Protein AF-A0A358SMH1-F1 (afdb_monomer)

Foldseek 3Di:
DDDDDDDDDDDPDDDDDQADADPPADPVVSVVCSLQSQKDFLVRSVVSPDDPVNVVVCCVVQQKHDPWVRMIRNGHDDRDPSNNQSRQQPLQNPLKAFAAQRLCVVLVLDPDGDQATEMEHEQVDDHDDDPSYDYHYDVCSVVQWDPDDPPIHGQLLRRLQVQLQVDPDNQSSVQSVLSCVVVVVDHLVVNVVVLVVDPDGPCSVLSCQCSDPLNVAPNTPQLSLLVVLACPLFVHDQWDAQDWDQFPNDTDTFGTHPPLQLETEHEDAPPDDVPVCPPVVVRRVVRSVVVVHHYHYDYPCCSPVPNLVVNVVVVVSSVVRPDDRTAANDPPRPRHDD

Secondary structure (DSSP, 8-state):
-------------PPPPPP---TTS-HHHHHHHHHTTTEEEHHHHHHTT--HHHHHHHHHTTSSEEEETTEEESS-SSPPHHHHHHHHHHHH-TT-EE-HHHHHHHTTS-SSPPSSEEEEEETT------TTEEEEEETTHHHHB-SS-SS-BB-HHHHHHHHHHH-SSHHHHHHHHHHHHHTTS--HHHHHHHHHH-S--TTHHHHHHHTSGGGTT--SHHHHHIIIIIITTTT---PEEEEEEEETTEEEEEEEEEGGGTEEEEEE-S---TTTHHHHHHHHHHHHHTTT-EEEEEEHHHHHH-HHHHHHHHHHHHHTTT------SSTT-TTS--

Solvent-accessible surface area (backbone atoms only — not comparable to full-atom values): 19330 Å² total; per-residue (Å²): 143,81,83,82,83,80,85,84,79,84,89,78,86,66,86,76,75,83,74,73,64,57,85,88,47,55,66,74,52,39,56,48,17,62,76,33,46,27,30,45,38,54,67,57,43,42,74,63,71,46,50,75,64,56,58,48,52,37,37,77,70,50,48,20,39,78,76,49,91,61,26,30,32,53,36,62,78,87,76,50,72,62,23,53,52,39,43,54,40,59,62,64,31,94,73,34,22,28,21,36,61,42,24,28,38,77,67,65,67,42,91,74,70,60,92,56,43,28,35,34,31,36,58,92,58,89,71,78,92,51,90,72,46,49,80,42,77,30,90,52,39,76,80,38,40,34,92,82,48,82,75,50,20,40,29,64,51,50,22,36,50,49,43,30,59,70,33,93,44,69,43,60,18,43,46,39,53,41,48,32,40,74,69,66,70,49,46,67,68,55,40,52,53,51,54,73,71,48,94,74,60,86,58,48,68,62,49,52,60,62,64,31,88,92,38,78,58,61,75,46,43,61,54,43,42,36,44,63,54,22,34,58,50,23,45,48,79,91,55,44,47,54,33,80,40,74,48,91,90,38,87,43,69,34,52,31,28,36,68,94,50,32,36,34,38,42,73,41,80,63,76,77,55,88,74,73,51,62,72,63,44,60,65,51,51,62,44,33,57,74,72,66,34,49,74,47,76,43,37,51,63,43,46,74,76,34,20,48,59,53,36,40,56,51,43,54,59,37,38,81,50,75,49,81,70,59,38,36,70,47,92,91,29,82,44,37,81,129

Nearest PDB structures (foldseek):
  6y8q-assembly3_C  TM=6.637E-01  e=5.808E-08  Streptococcus agalactiae

Radius of gyration: 27.09 Å; Cα contacts (8 Å, |Δi|>4): 503; chains: 1; bounding box: 64×58×84 Å

Sequence (338 aa):
MHRGNGYDRAFVGGPGQPESVPQQLPAQLRELAEFQHGILTTRQARSGGMTADHLRSLVDRGSWQRMHTGVYAVFSGEPGRGAVRWAALLCAGPGAMLSHHTAAELAGLVDTPSAAIHVTVPASRRVARIPGVVLHVSVRADAARHPAAVPARTRVEETVLDLTEAAATFEAAYGWVTRAVGRRLSTQGRIRAAMGLRSRLRWRGELLEALSAGLDGVHSGLEYRYLRDVERPHALPRATRQARARVGGRRAYRDVLYAEYGVAVELDGQAAHPGDLRWNDIRRDNAAAADGIITLRYGWLDVSQQPCLVAAQLAEVLSRRGYAAARGCGPGCPLASH

pLDDT: mean 83.96, std 18.39, range [27.09, 98.62]

Structure (mmCIF, N/CA/C/O backbone):
data_AF-A0A358SMH1-F1
#
_entry.id   AF-A0A358SMH1-F1
#
loop_
_atom_site.group_PDB
_atom_site.id
_atom_site.type_symbol
_atom_site.label_atom_id
_atom_site.label_alt_id
_atom_site.label_comp_id
_atom_site.label_asym_id
_atom_site.label_entity_id
_atom_site.label_seq_id
_atom_site.pdbx_PDB_ins_code
_atom_site.Cartn_x
_atom_site.Cartn_y
_atom_site.Cartn_z
_atom_site.occupancy
_atom_site.B_iso_or_equiv
_atom_site.auth_seq_id
_atom_site.auth_comp_id
_atom_site.auth_asym_id
_atom_site.auth_atom_id
_atom_site.pdbx_PDB_model_num
ATOM 1 N N . MET A 1 1 ? -24.062 42.854 -15.965 1.00 39.53 1 MET A N 1
ATOM 2 C CA . MET A 1 1 ? -22.676 42.399 -15.714 1.00 39.53 1 MET A CA 1
ATOM 3 C C . MET A 1 1 ? -22.685 41.327 -14.629 1.00 39.53 1 MET A C 1
ATOM 5 O O . MET A 1 1 ? -22.536 41.653 -13.462 1.00 39.53 1 MET A O 1
ATOM 9 N N . HIS A 1 2 ? -22.875 40.057 -14.984 1.00 27.84 2 HIS A N 1
ATOM 10 C CA . HIS A 1 2 ? -22.649 38.945 -14.058 1.00 27.84 2 HIS A CA 1
ATOM 11 C C . HIS A 1 2 ? -22.029 37.780 -14.821 1.00 27.84 2 HIS A C 1
ATOM 13 O O . HIS A 1 2 ? -22.518 37.375 -15.872 1.00 27.84 2 HIS A O 1
ATOM 19 N N . ARG A 1 3 ? -20.870 37.357 -14.314 1.00 31.36 3 ARG A N 1
ATOM 20 C CA . ARG A 1 3 ? -19.985 36.345 -14.879 1.00 31.36 3 ARG A CA 1
ATOM 21 C C . ARG A 1 3 ? -20.591 34.965 -14.633 1.00 31.36 3 ARG A C 1
ATOM 23 O O . ARG A 1 3 ? -20.950 34.651 -13.501 1.00 31.36 3 ARG A O 1
ATOM 30 N N . GLY A 1 4 ? -20.685 34.166 -15.692 1.00 27.09 4 GLY A N 1
ATOM 31 C CA . GLY A 1 4 ? -20.986 32.742 -15.605 1.00 27.09 4 GLY A CA 1
ATOM 32 C C . GLY A 1 4 ? -19.808 31.989 -14.995 1.00 27.09 4 GLY A C 1
ATOM 33 O O . GLY A 1 4 ? -18.659 32.239 -15.359 1.00 27.09 4 GLY A O 1
ATOM 34 N N . ASN A 1 5 ? -20.099 31.086 -14.062 1.00 30.44 5 ASN A N 1
ATOM 35 C CA . ASN A 1 5 ? -19.115 30.177 -13.496 1.00 30.44 5 ASN A CA 1
ATOM 36 C C . ASN A 1 5 ? -19.241 28.839 -14.232 1.00 30.44 5 ASN A C 1
ATOM 38 O O . ASN A 1 5 ? -20.236 28.128 -14.086 1.00 30.44 5 ASN A O 1
ATOM 42 N N . GLY A 1 6 ? -18.260 28.563 -15.090 1.00 28.23 6 GLY A N 1
ATOM 43 C CA . GLY A 1 6 ? -18.139 27.315 -15.826 1.00 28.23 6 GLY A CA 1
ATOM 44 C C . GLY A 1 6 ? -17.776 26.175 -14.883 1.00 28.23 6 GLY A C 1
ATOM 45 O O . GLY A 1 6 ? -16.761 26.223 -14.193 1.00 28.23 6 GLY A O 1
ATOM 46 N N . TYR A 1 7 ? -18.613 25.144 -14.870 1.00 29.42 7 TYR A N 1
ATOM 47 C CA . TYR A 1 7 ? -18.226 23.825 -14.398 1.00 29.42 7 TYR A CA 1
ATOM 48 C C . TYR A 1 7 ? -17.309 23.206 -15.449 1.00 29.42 7 TYR A C 1
ATOM 50 O O . TYR A 1 7 ? -17.790 22.741 -16.483 1.00 29.42 7 TYR A O 1
ATOM 58 N N . ASP A 1 8 ? -16.003 23.218 -15.189 1.00 29.27 8 ASP A N 1
ATOM 59 C CA . ASP A 1 8 ? -15.051 22.488 -16.012 1.00 29.27 8 ASP A CA 1
ATOM 60 C C . ASP A 1 8 ? -15.041 21.012 -15.601 1.00 29.27 8 ASP A C 1
ATOM 62 O O . ASP A 1 8 ? -14.886 20.645 -14.431 1.00 29.27 8 ASP A O 1
ATOM 66 N N . ARG A 1 9 ? -15.309 20.165 -16.588 1.00 33.41 9 ARG A N 1
ATOM 67 C CA . ARG A 1 9 ? -15.371 18.712 -16.483 1.00 33.41 9 ARG A CA 1
ATOM 68 C C . ARG A 1 9 ? -14.020 18.144 -16.909 1.00 33.41 9 ARG A C 1
ATOM 70 O O . ARG A 1 9 ? -13.470 18.552 -17.918 1.00 33.41 9 ARG A O 1
ATOM 77 N N . ALA A 1 10 ? -13.669 17.046 -16.243 1.00 30.06 10 ALA A N 1
ATOM 78 C CA . ALA A 1 10 ? -12.851 15.935 -16.732 1.00 30.06 10 ALA A CA 1
ATOM 79 C C . ALA A 1 10 ? -11.327 16.005 -16.529 1.00 30.06 10 ALA A C 1
ATOM 81 O O . ALA A 1 10 ? -10.608 16.699 -17.226 1.00 30.06 10 ALA A O 1
ATOM 82 N N . PHE A 1 11 ? -10.840 15.082 -15.695 1.00 30.50 11 PHE A N 1
ATOM 83 C CA . PHE A 1 11 ? -9.701 14.230 -16.043 1.00 30.50 11 PHE A CA 1
ATOM 84 C C . PHE A 1 11 ? -10.033 12.796 -15.621 1.00 30.50 11 PHE A C 1
ATOM 86 O O . PHE A 1 11 ? -9.770 12.367 -14.502 1.00 30.50 11 PHE A O 1
ATOM 93 N N . VAL A 1 12 ? -10.669 12.056 -16.529 1.00 32.16 12 VAL A N 1
ATOM 94 C CA . VAL A 1 12 ? -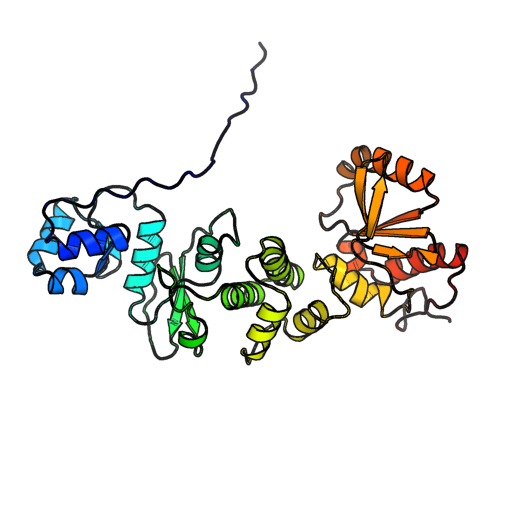10.720 10.593 -16.469 1.00 32.16 12 VAL A CA 1
ATOM 95 C C . VAL A 1 12 ? -9.591 10.120 -17.377 1.00 32.16 12 VAL A C 1
ATOM 97 O O . VAL A 1 12 ? -9.690 10.234 -18.596 1.00 32.16 12 VAL A O 1
ATOM 100 N N . GLY A 1 13 ? -8.484 9.671 -16.785 1.00 30.36 13 GLY A N 1
ATOM 101 C CA . GLY A 1 13 ? -7.366 9.088 -17.524 1.00 30.36 13 GLY A CA 1
ATOM 102 C C . GLY A 1 13 ? -7.809 7.792 -18.197 1.00 30.36 13 GLY A C 1
ATOM 103 O O . GLY A 1 13 ? -7.899 6.753 -17.547 1.00 30.36 13 GLY A O 1
ATOM 104 N N . GLY A 1 14 ? -8.126 7.867 -19.488 1.00 29.64 14 GLY A N 1
ATOM 105 C CA . GLY A 1 14 ? -8.349 6.693 -20.325 1.00 29.64 14 GLY A CA 1
ATOM 106 C C . GLY A 1 14 ? -7.052 5.897 -20.539 1.00 29.64 14 GLY A C 1
ATOM 107 O O . GLY A 1 14 ? -5.959 6.421 -20.305 1.00 29.64 14 GLY A O 1
ATOM 108 N N . PRO A 1 15 ? -7.144 4.632 -20.984 1.00 39.28 15 PRO A N 1
ATOM 109 C CA . PRO A 1 15 ? -5.970 3.849 -21.352 1.00 39.28 15 PRO A CA 1
ATOM 110 C C . PRO A 1 15 ? -5.219 4.578 -22.473 1.00 39.28 15 PRO A C 1
ATOM 112 O O . PRO A 1 15 ? -5.778 4.825 -23.541 1.00 39.28 15 PRO A O 1
ATOM 115 N N . GLY A 1 16 ? -3.968 4.964 -22.205 1.00 40.59 16 GLY A N 1
ATOM 116 C CA . GLY A 1 16 ? -3.101 5.584 -23.205 1.00 40.59 16 GLY A CA 1
ATOM 117 C C . GLY A 1 16 ? -3.006 4.690 -24.438 1.00 40.59 16 GLY A C 1
ATOM 118 O O . GLY A 1 16 ? -2.841 3.475 -24.306 1.00 40.59 16 GLY A O 1
ATOM 119 N N . GLN A 1 17 ? -3.161 5.283 -25.623 1.00 42.31 17 GLN A N 1
ATOM 120 C CA . GLN A 1 17 ? -3.011 4.557 -26.881 1.00 42.31 17 GLN A CA 1
ATOM 121 C C . GLN A 1 17 ? -1.622 3.901 -26.951 1.00 42.31 17 GLN A C 1
ATOM 123 O O . GLN A 1 17 ? -0.658 4.480 -26.442 1.00 42.31 17 GLN A O 1
ATOM 128 N N . PRO A 1 18 ? -1.504 2.697 -27.540 1.00 50.50 18 PRO A N 1
ATOM 129 C CA . PRO A 1 18 ? -0.214 2.041 -27.701 1.00 50.50 18 PRO A CA 1
ATOM 130 C C . PRO A 1 18 ? 0.728 2.936 -28.514 1.00 50.50 18 PRO A C 1
ATOM 132 O O . PRO A 1 18 ? 0.372 3.415 -29.591 1.00 50.50 18 PRO A O 1
ATOM 135 N N . GLU A 1 19 ? 1.922 3.178 -27.977 1.00 64.31 19 GLU A N 1
ATOM 136 C CA . GLU A 1 19 ? 2.967 3.958 -28.639 1.00 64.31 19 GLU A CA 1
ATOM 137 C C . GLU A 1 19 ? 3.355 3.259 -29.950 1.00 64.31 19 GLU A C 1
ATOM 139 O O . GLU A 1 19 ? 3.646 2.060 -29.966 1.00 64.31 19 GLU A O 1
ATOM 144 N N . SER A 1 20 ? 3.328 3.986 -31.070 1.00 68.19 20 SER 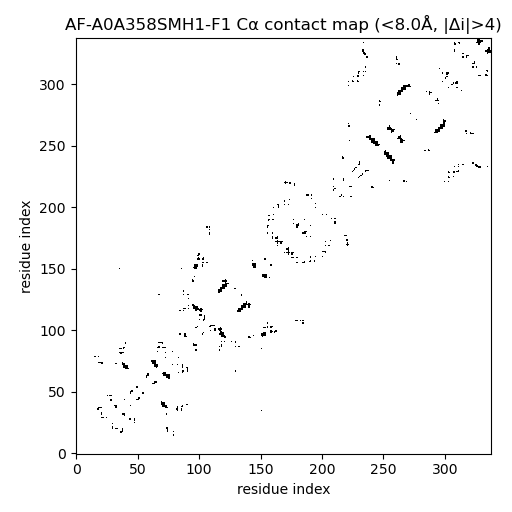A N 1
ATOM 145 C CA . SER A 1 20 ? 3.563 3.396 -32.389 1.00 68.19 20 SER A CA 1
ATOM 146 C C . SER A 1 20 ? 5.033 3.000 -32.555 1.00 68.19 20 SER A C 1
ATOM 148 O O . SER A 1 20 ? 5.902 3.858 -32.735 1.00 68.19 20 SER A O 1
ATOM 150 N N . VAL A 1 21 ? 5.314 1.698 -32.518 1.00 69.00 21 VAL A N 1
ATOM 151 C CA . VAL A 1 21 ? 6.658 1.145 -32.729 1.00 69.00 21 VAL A CA 1
ATOM 152 C C . VAL A 1 21 ? 7.040 1.232 -34.220 1.00 69.00 21 VAL A C 1
ATOM 154 O O . VAL A 1 21 ? 6.231 0.876 -35.080 1.00 69.00 21 VAL A O 1
ATOM 157 N N . PRO A 1 22 ? 8.266 1.668 -34.580 1.00 69.31 22 PRO A N 1
ATOM 158 C CA . PRO A 1 22 ? 8.681 1.788 -35.974 1.00 69.31 22 PRO A CA 1
ATOM 159 C C . PRO A 1 22 ? 8.660 0.453 -36.729 1.00 69.31 22 PRO A C 1
ATOM 161 O O . PRO A 1 22 ? 9.263 -0.537 -36.305 1.00 69.31 22 PRO A O 1
ATOM 164 N N . GLN A 1 23 ? 8.066 0.454 -37.926 1.00 63.56 23 GLN A N 1
ATOM 165 C CA . GLN A 1 23 ? 7.982 -0.728 -38.799 1.00 63.56 23 GLN A CA 1
ATOM 166 C C . GLN A 1 23 ? 9.346 -1.215 -39.321 1.00 63.56 23 GLN A C 1
ATOM 168 O O . GLN A 1 23 ? 9.460 -2.342 -39.787 1.00 63.56 23 GLN A O 1
ATOM 173 N N . GLN A 1 24 ? 10.395 -0.396 -39.233 1.00 73.44 24 GLN A N 1
ATOM 174 C CA . GLN A 1 24 ? 11.738 -0.728 -39.725 1.00 73.44 24 GLN A CA 1
ATOM 175 C C . GLN A 1 24 ? 12.571 -1.565 -38.737 1.00 73.44 24 GLN A C 1
ATOM 177 O O . GLN A 1 24 ? 13.708 -1.919 -39.044 1.00 73.44 24 GLN A O 1
ATOM 182 N N . LEU A 1 25 ? 12.039 -1.889 -37.551 1.00 80.88 25 LEU A N 1
ATOM 183 C CA . LEU A 1 25 ? 12.720 -2.787 -36.617 1.00 80.88 25 LEU A CA 1
ATOM 184 C C . LEU A 1 25 ? 12.641 -4.249 -37.083 1.00 80.88 25 LEU A C 1
ATOM 186 O O . LEU A 1 25 ? 11.585 -4.652 -37.588 1.00 80.88 25 LEU A O 1
ATOM 190 N N . PRO A 1 26 ? 13.698 -5.059 -36.851 1.00 86.56 26 PRO A N 1
ATOM 191 C CA . PRO A 1 26 ? 13.609 -6.515 -36.935 1.00 86.56 26 PRO A CA 1
ATOM 192 C C . PRO A 1 26 ? 12.379 -7.022 -36.177 1.00 86.56 26 PRO A C 1
ATOM 194 O O . PRO A 1 26 ? 12.089 -6.521 -35.087 1.00 86.56 26 PRO A O 1
ATOM 197 N N . ALA A 1 27 ? 11.661 -7.999 -36.737 1.00 87.06 27 ALA A N 1
ATOM 198 C CA . ALA A 1 27 ? 10.367 -8.450 -36.213 1.00 87.06 27 ALA A CA 1
ATOM 199 C C . ALA A 1 27 ? 10.429 -8.801 -34.716 1.00 87.06 27 ALA A C 1
ATOM 201 O O . ALA A 1 27 ? 9.619 -8.314 -33.933 1.00 87.06 27 ALA A O 1
ATOM 202 N N . GLN A 1 28 ? 11.478 -9.513 -34.296 1.00 89.06 28 GLN A N 1
ATOM 203 C CA . GLN A 1 28 ? 11.685 -9.903 -32.900 1.00 89.06 28 GLN A CA 1
ATOM 204 C C . GLN A 1 28 ? 11.869 -8.696 -31.963 1.00 89.06 28 GLN A C 1
ATOM 206 O O . GLN A 1 28 ? 11.429 -8.723 -30.816 1.00 89.06 28 GLN A O 1
ATOM 211 N N . LEU A 1 29 ? 12.519 -7.621 -32.427 1.00 92.88 29 LEU A N 1
ATOM 212 C CA . LEU A 1 29 ? 12.673 -6.393 -31.640 1.00 92.88 29 LEU A CA 1
ATOM 213 C C . LEU A 1 29 ? 11.384 -5.582 -31.589 1.00 92.88 29 LEU A C 1
ATOM 215 O O . LEU A 1 29 ? 11.140 -4.914 -30.588 1.00 92.88 29 LEU A O 1
ATOM 219 N N . ARG A 1 30 ? 10.574 -5.640 -32.647 1.00 92.94 30 ARG A N 1
ATOM 220 C CA . ARG A 1 30 ? 9.270 -4.981 -32.696 1.00 92.94 30 ARG A CA 1
ATOM 221 C C . ARG A 1 30 ? 8.301 -5.618 -31.708 1.00 92.94 30 ARG A C 1
ATOM 223 O O . ARG A 1 30 ? 7.783 -4.908 -30.858 1.00 92.94 30 ARG A O 1
ATOM 230 N N . GLU A 1 31 ? 8.159 -6.941 -31.747 1.00 93.25 31 GLU A N 1
ATOM 231 C CA . GLU A 1 31 ? 7.327 -7.702 -30.803 1.00 93.25 31 GLU A CA 1
ATOM 232 C C . GLU A 1 31 ? 7.762 -7.461 -29.351 1.00 93.25 31 GLU A C 1
ATOM 234 O O . GLU A 1 31 ? 6.941 -7.210 -28.468 1.00 93.25 31 GLU A O 1
ATOM 239 N N . LEU A 1 32 ? 9.077 -7.467 -29.101 1.00 95.12 32 LEU A N 1
ATOM 240 C CA . LEU A 1 32 ? 9.618 -7.178 -27.777 1.00 95.12 32 LEU A CA 1
ATOM 241 C C . LEU A 1 32 ? 9.336 -5.737 -27.338 1.00 95.12 32 LEU A C 1
ATOM 243 O O . LEU A 1 32 ? 9.001 -5.510 -26.178 1.00 95.12 32 LEU A O 1
ATOM 247 N N . ALA A 1 33 ? 9.482 -4.764 -28.238 1.00 95.12 33 ALA A N 1
ATOM 248 C CA . ALA A 1 33 ? 9.178 -3.372 -27.942 1.00 95.12 33 ALA A CA 1
ATOM 249 C C . ALA A 1 33 ? 7.683 -3.190 -27.656 1.00 95.12 33 ALA A C 1
ATOM 251 O O . ALA A 1 33 ? 7.349 -2.579 -26.650 1.00 95.12 33 ALA A O 1
ATOM 252 N N . GLU A 1 34 ? 6.786 -3.765 -28.457 1.00 94.38 34 GLU A N 1
ATOM 253 C CA . GLU A 1 34 ? 5.334 -3.725 -28.224 1.00 94.38 34 GLU A CA 1
ATOM 254 C C . GLU A 1 34 ? 4.974 -4.296 -26.846 1.00 94.38 34 GLU A C 1
ATOM 256 O O . GLU A 1 34 ? 4.274 -3.652 -26.062 1.00 94.38 34 GLU A O 1
ATOM 261 N N . PHE A 1 35 ? 5.546 -5.447 -26.486 1.00 95.38 35 PHE A N 1
ATOM 262 C CA . PHE A 1 35 ? 5.377 -6.049 -25.163 1.00 95.38 35 PHE A CA 1
ATOM 263 C C . PHE A 1 35 ? 5.911 -5.164 -24.020 1.00 95.38 35 PHE A C 1
ATOM 265 O O . PHE A 1 35 ? 5.336 -5.114 -22.929 1.00 95.38 35 PHE A O 1
ATOM 272 N N . GLN A 1 36 ? 7.012 -4.449 -24.263 1.00 97.12 36 GLN A N 1
ATOM 273 C CA . GLN A 1 36 ? 7.680 -3.575 -23.296 1.00 97.12 36 GLN A CA 1
ATOM 274 C C . GLN A 1 36 ? 7.269 -2.099 -23.414 1.00 97.12 36 GLN A C 1
ATOM 276 O O . GLN A 1 36 ? 8.014 -1.236 -22.949 1.00 97.12 36 GLN A O 1
ATOM 281 N N . HIS A 1 37 ? 6.113 -1.792 -24.015 1.00 96.38 37 HIS A N 1
ATOM 282 C CA . HIS A 1 37 ? 5.639 -0.415 -24.232 1.00 96.38 37 HIS A CA 1
ATOM 283 C C . HIS A 1 37 ? 6.706 0.476 -24.888 1.00 96.38 37 HIS A C 1
ATOM 285 O O . HIS A 1 37 ? 7.190 1.445 -24.313 1.00 96.38 37 HIS A O 1
ATOM 291 N N . GLY A 1 38 ? 7.187 0.048 -26.049 1.00 96.38 38 GLY A N 1
ATOM 292 C CA . GLY A 1 38 ? 8.184 0.759 -26.834 1.00 96.38 38 GLY A CA 1
ATOM 293 C C . GLY A 1 38 ? 9.565 0.881 -26.182 1.00 96.38 38 GLY A C 1
ATOM 294 O O . GLY A 1 38 ? 10.400 1.614 -26.704 1.00 96.38 38 GLY A O 1
ATOM 295 N N . ILE A 1 39 ? 9.854 0.195 -25.073 1.00 97.94 39 ILE A N 1
ATOM 296 C CA . ILE A 1 39 ? 11.162 0.289 -24.414 1.00 97.94 39 ILE A CA 1
ATOM 297 C C . ILE A 1 39 ? 12.074 -0.864 -24.817 1.00 97.94 39 ILE A C 1
ATOM 299 O O . ILE A 1 39 ? 11.692 -2.025 -24.709 1.00 97.94 39 ILE A O 1
ATOM 303 N N . LEU A 1 40 ? 13.325 -0.558 -25.169 1.00 97.44 40 LEU A N 1
ATOM 304 C CA . LEU A 1 40 ? 14.393 -1.539 -25.372 1.00 97.44 40 LEU A CA 1
ATOM 305 C C . LEU A 1 40 ? 15.672 -1.150 -24.623 1.00 97.44 40 LEU A C 1
ATOM 307 O O . LEU A 1 40 ? 16.043 0.018 -24.509 1.00 97.44 40 LEU A O 1
ATOM 311 N N . THR A 1 41 ? 16.405 -2.154 -24.147 1.00 97.06 41 THR A N 1
ATOM 312 C CA . THR A 1 41 ? 17.772 -1.967 -23.633 1.00 97.06 41 THR A CA 1
ATOM 313 C C . THR A 1 41 ? 18.809 -2.055 -24.752 1.00 97.06 41 THR A C 1
ATOM 315 O O . THR A 1 41 ? 18.595 -2.749 -25.747 1.00 97.06 41 THR A O 1
ATOM 318 N N . THR A 1 42 ? 19.997 -1.468 -24.553 1.00 95.88 42 THR A N 1
ATOM 319 C CA . THR A 1 42 ? 21.151 -1.666 -25.455 1.00 95.88 42 THR A CA 1
ATOM 320 C C . THR A 1 42 ? 21.416 -3.151 -25.701 1.00 95.88 42 THR A C 1
ATOM 322 O O . THR A 1 42 ? 21.691 -3.558 -26.824 1.00 95.88 42 THR A O 1
ATOM 325 N N . ARG A 1 43 ? 21.330 -3.979 -24.651 1.00 95.25 43 ARG A N 1
ATOM 326 C CA . ARG A 1 43 ? 21.574 -5.423 -24.750 1.00 95.25 43 ARG A CA 1
ATOM 327 C C . ARG A 1 43 ? 20.542 -6.110 -25.645 1.00 95.25 43 ARG A C 1
ATOM 329 O O . ARG A 1 43 ? 20.940 -6.904 -26.486 1.00 95.25 43 ARG A O 1
ATOM 336 N N . GLN A 1 44 ? 19.259 -5.780 -25.485 1.00 95.94 44 GLN A N 1
ATOM 337 C CA . GLN A 1 44 ? 18.176 -6.325 -26.313 1.00 95.94 44 GLN A CA 1
ATOM 338 C C . GLN A 1 44 ? 18.326 -5.904 -27.777 1.00 95.94 44 GLN A C 1
ATOM 340 O O . GLN A 1 44 ? 18.298 -6.752 -28.664 1.00 95.94 44 GLN A O 1
ATOM 345 N N . ALA A 1 45 ? 18.575 -4.618 -28.033 1.00 94.94 45 ALA A N 1
ATOM 346 C CA . ALA A 1 45 ? 18.792 -4.121 -29.388 1.00 94.94 45 ALA A CA 1
ATOM 347 C C . ALA A 1 45 ? 19.997 -4.803 -30.064 1.00 94.94 45 ALA A C 1
ATOM 349 O O . ALA A 1 45 ? 19.903 -5.240 -31.209 1.00 94.94 45 ALA A O 1
ATOM 350 N N . ARG A 1 46 ? 21.109 -4.980 -29.333 1.00 94.31 46 ARG A N 1
ATOM 351 C CA . ARG A 1 46 ? 22.297 -5.688 -29.837 1.00 94.31 46 ARG A CA 1
ATOM 352 C C . ARG A 1 46 ? 22.040 -7.167 -30.106 1.00 94.31 46 ARG A C 1
ATOM 354 O O . ARG A 1 46 ? 22.519 -7.669 -31.116 1.00 94.31 46 ARG A O 1
ATOM 361 N N . SER A 1 47 ? 21.275 -7.860 -29.257 1.00 92.94 47 SER A N 1
ATOM 362 C CA . SER A 1 47 ? 20.888 -9.252 -29.533 1.00 92.94 47 SER A CA 1
ATOM 363 C C . SER A 1 47 ? 19.988 -9.385 -30.762 1.00 92.94 47 SER A C 1
ATOM 365 O O . SER A 1 47 ? 19.995 -10.429 -31.398 1.00 92.94 47 SER A O 1
ATOM 367 N N . GLY A 1 48 ? 19.258 -8.326 -31.126 1.00 91.25 48 GLY A N 1
ATOM 368 C CA . GLY A 1 48 ? 18.501 -8.241 -32.377 1.00 91.25 48 GLY A CA 1
ATOM 369 C C . GLY A 1 48 ? 19.295 -7.682 -33.565 1.00 91.25 48 GLY A C 1
ATOM 370 O O . GLY A 1 48 ? 18.687 -7.259 -34.542 1.00 91.25 48 GLY A O 1
ATOM 371 N N . GLY A 1 49 ? 20.630 -7.629 -33.483 1.00 91.69 49 GLY A N 1
ATOM 372 C CA . GLY A 1 49 ? 21.506 -7.240 -34.595 1.00 91.69 49 GLY A CA 1
ATOM 373 C C . GLY A 1 49 ? 21.759 -5.736 -34.755 1.00 91.69 49 GLY A C 1
ATOM 374 O O . GLY A 1 49 ? 22.415 -5.327 -35.711 1.00 91.69 49 GLY A O 1
ATOM 375 N N . MET A 1 50 ? 21.284 -4.885 -33.840 1.00 92.25 50 MET A N 1
ATOM 376 C CA . MET A 1 50 ? 21.542 -3.443 -33.923 1.00 92.25 50 MET A CA 1
ATOM 377 C C . MET A 1 50 ? 22.939 -3.088 -33.402 1.00 92.25 50 MET A C 1
ATOM 379 O O . MET A 1 50 ? 23.340 -3.496 -32.309 1.00 92.25 50 MET A O 1
ATOM 383 N N . THR A 1 51 ? 23.676 -2.277 -34.161 1.00 92.31 51 THR A N 1
ATOM 384 C CA . THR A 1 51 ? 24.989 -1.764 -33.755 1.00 92.31 51 THR A CA 1
ATOM 385 C C . THR A 1 51 ? 24.845 -0.552 -32.834 1.00 92.31 51 THR A C 1
ATOM 387 O O . THR A 1 51 ? 23.798 0.097 -32.772 1.00 92.31 51 THR A O 1
ATOM 390 N N . ALA A 1 52 ? 25.918 -0.207 -32.116 1.00 90.94 52 ALA A N 1
ATOM 391 C CA . ALA A 1 52 ? 25.947 1.019 -31.321 1.00 90.94 52 ALA A CA 1
ATOM 392 C C . ALA A 1 52 ? 25.759 2.274 -32.193 1.00 90.94 52 ALA A C 1
ATOM 394 O O . ALA A 1 52 ? 25.215 3.267 -31.718 1.00 90.94 52 ALA A O 1
ATOM 395 N N . ASP A 1 53 ? 26.194 2.227 -33.451 1.00 92.31 53 ASP A N 1
ATOM 396 C CA . ASP A 1 53 ? 26.119 3.342 -34.396 1.00 92.31 53 ASP A CA 1
ATOM 397 C C . ASP A 1 53 ? 24.685 3.544 -34.887 1.00 92.31 53 ASP A C 1
ATOM 399 O O . ASP A 1 53 ? 24.208 4.677 -34.921 1.00 92.31 53 ASP A O 1
ATOM 403 N N . HIS A 1 54 ? 23.953 2.449 -35.140 1.00 91.06 54 HIS A N 1
ATOM 404 C CA . HIS A 1 54 ? 22.516 2.510 -35.417 1.00 91.06 54 HIS A CA 1
ATOM 405 C C . HIS A 1 54 ? 21.759 3.161 -34.258 1.00 91.06 54 HIS A C 1
ATOM 407 O O . HIS A 1 54 ? 20.957 4.063 -34.483 1.00 91.06 54 HIS A O 1
ATOM 413 N N . LEU A 1 55 ? 22.037 2.742 -33.016 1.00 92.06 55 LEU A N 1
ATOM 414 C CA . LEU A 1 55 ? 21.389 3.306 -31.829 1.00 92.06 55 LEU A CA 1
ATOM 415 C C . LEU A 1 55 ? 21.673 4.803 -31.664 1.00 92.06 55 LEU A C 1
ATOM 417 O O . LEU A 1 55 ? 20.748 5.553 -31.368 1.00 92.06 55 LEU A O 1
ATOM 421 N N . ARG A 1 56 ? 22.925 5.243 -31.868 1.00 92.62 56 ARG A N 1
ATOM 422 C CA . ARG A 1 56 ? 23.277 6.673 -31.817 1.00 92.62 56 ARG A CA 1
ATOM 423 C C . ARG A 1 56 ? 22.542 7.453 -32.900 1.00 92.62 56 ARG A C 1
ATOM 425 O O . ARG A 1 56 ? 21.801 8.362 -32.564 1.00 92.62 56 ARG A O 1
ATOM 432 N N . SER A 1 57 ? 22.614 7.006 -34.155 1.00 93.62 57 SER A N 1
ATOM 433 C CA . SER A 1 57 ? 21.913 7.649 -35.274 1.00 93.62 57 SER A CA 1
ATOM 434 C C . SER A 1 57 ? 20.400 7.779 -35.041 1.00 93.62 57 SER A C 1
ATOM 436 O O . SER A 1 57 ? 19.820 8.821 -35.338 1.00 93.62 57 SER A O 1
ATOM 438 N N . LEU A 1 58 ? 19.754 6.744 -34.486 1.00 93.25 58 LEU A N 1
ATOM 439 C CA . LEU A 1 58 ? 18.321 6.741 -34.162 1.00 93.25 58 LEU A CA 1
ATOM 440 C C . LEU A 1 58 ? 17.940 7.778 -33.101 1.00 93.25 58 LEU A C 1
ATOM 442 O O . LEU A 1 58 ? 16.857 8.363 -33.186 1.00 93.25 58 LEU A O 1
ATOM 446 N N . VAL A 1 59 ? 18.816 7.988 -32.119 1.00 94.44 59 VAL A N 1
ATOM 447 C CA . VAL A 1 59 ? 18.639 8.991 -31.065 1.00 94.44 59 VAL A CA 1
ATOM 448 C C . VAL A 1 59 ? 18.953 10.391 -31.588 1.00 94.44 59 VAL A C 1
ATOM 450 O O . VAL A 1 59 ? 18.156 11.299 -31.382 1.00 94.44 59 VAL A O 1
ATOM 453 N N . ASP A 1 60 ? 20.052 10.558 -32.325 1.00 94.00 60 ASP A N 1
ATOM 454 C CA . ASP A 1 60 ? 20.498 11.852 -32.857 1.00 94.00 60 ASP A CA 1
ATOM 455 C C . ASP A 1 60 ? 19.466 12.458 -33.821 1.00 94.00 60 ASP A C 1
ATOM 457 O O . ASP A 1 60 ? 19.246 13.666 -33.830 1.00 94.00 60 ASP A O 1
ATOM 461 N N . ARG A 1 61 ? 18.770 11.615 -34.596 1.00 92.88 61 ARG A N 1
ATOM 462 C CA . ARG A 1 61 ? 17.677 12.040 -35.490 1.00 92.88 61 ARG A CA 1
ATOM 463 C C . ARG A 1 61 ? 16.315 12.194 -34.799 1.00 92.88 61 ARG A C 1
ATOM 465 O O . ARG A 1 61 ? 15.316 12.405 -35.480 1.00 92.88 61 ARG A O 1
ATOM 472 N N . GLY A 1 62 ? 16.242 12.000 -33.481 1.00 90.75 62 GLY A N 1
ATO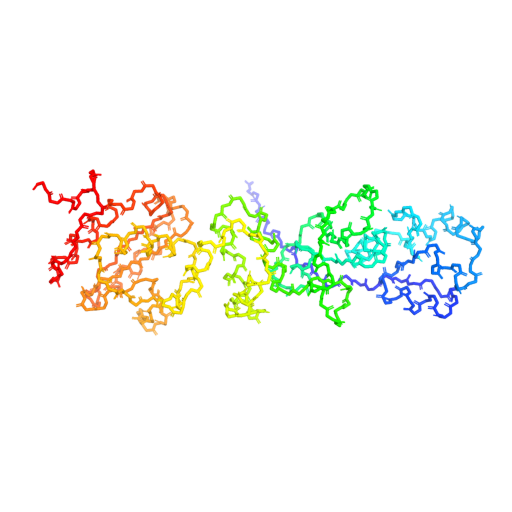M 473 C CA . GLY A 1 62 ? 15.023 12.162 -32.677 1.00 90.75 62 GLY A CA 1
ATOM 474 C C . GLY A 1 62 ? 13.957 11.075 -32.852 1.00 90.75 62 GLY A C 1
ATOM 475 O O . GLY A 1 62 ? 12.882 11.177 -32.268 1.00 90.75 62 GLY A O 1
ATOM 476 N N . SER A 1 63 ? 14.228 10.024 -33.633 1.00 91.44 63 SER A N 1
ATOM 477 C CA . SER A 1 63 ? 13.279 8.912 -33.809 1.00 91.44 63 SER A CA 1
ATOM 478 C C . SER A 1 63 ? 13.192 8.004 -32.581 1.00 91.44 63 SER A C 1
ATOM 480 O O . SER A 1 63 ? 12.165 7.371 -32.355 1.00 91.44 63 SER A O 1
ATOM 482 N N . TRP A 1 64 ? 14.281 7.921 -31.814 1.00 95.31 64 TRP A N 1
ATOM 483 C CA . TRP A 1 64 ? 14.374 7.238 -30.527 1.00 95.31 64 TRP A CA 1
ATOM 484 C C . TRP A 1 64 ? 14.782 8.252 -29.465 1.00 95.31 64 TRP A C 1
ATOM 486 O O . TRP A 1 64 ? 15.446 9.243 -29.756 1.00 95.31 64 TRP A O 1
ATOM 496 N N . GLN A 1 65 ? 14.463 7.958 -28.213 1.00 95.62 65 GLN A N 1
ATOM 497 C CA . GLN A 1 65 ? 14.837 8.791 -27.073 1.00 95.62 65 GLN A CA 1
ATOM 498 C C . GLN A 1 65 ? 15.536 7.960 -26.002 1.00 95.62 65 GLN A C 1
ATOM 500 O O . GLN A 1 65 ? 15.200 6.798 -25.760 1.00 95.62 65 GLN A O 1
ATOM 505 N N . ARG A 1 66 ? 16.541 8.546 -25.346 1.00 96.00 66 ARG A N 1
ATOM 506 C CA . ARG A 1 66 ? 17.222 7.912 -24.214 1.00 96.00 66 ARG A CA 1
ATOM 507 C C . ARG A 1 66 ? 16.437 8.191 -22.932 1.00 96.00 66 ARG A C 1
ATOM 509 O O . ARG A 1 66 ? 16.418 9.321 -22.465 1.00 96.00 66 ARG A O 1
ATOM 516 N N . MET A 1 67 ? 15.874 7.141 -22.338 1.00 95.50 67 MET A N 1
ATOM 517 C CA . MET A 1 67 ? 15.125 7.219 -21.075 1.00 95.50 67 MET A CA 1
ATOM 518 C C . MET A 1 67 ? 16.063 7.164 -19.865 1.00 95.50 67 MET A C 1
ATOM 520 O O . MET A 1 67 ? 15.982 7.970 -18.943 1.00 95.50 67 MET A O 1
ATOM 524 N N . HIS A 1 68 ? 16.997 6.211 -19.890 1.00 94.75 68 HIS A N 1
ATOM 525 C CA . HIS A 1 68 ? 18.051 6.042 -18.892 1.00 94.75 68 HIS A CA 1
ATOM 526 C C . HIS A 1 68 ? 19.329 5.536 -19.571 1.00 94.75 68 HIS A C 1
ATOM 528 O O . HIS A 1 68 ? 19.341 5.208 -20.761 1.00 94.75 68 HIS A O 1
ATOM 534 N N . THR A 1 69 ? 20.429 5.435 -18.825 1.00 91.25 69 THR A N 1
ATOM 535 C CA . THR A 1 69 ? 21.676 4.864 -19.347 1.00 91.25 69 THR A CA 1
ATOM 536 C C . THR A 1 69 ? 21.444 3.446 -19.872 1.00 91.25 69 THR A C 1
ATOM 538 O O . THR A 1 69 ? 21.163 2.523 -19.113 1.00 91.25 69 THR A O 1
ATOM 541 N N . GLY A 1 70 ? 21.572 3.275 -21.191 1.00 93.69 70 GLY A N 1
ATOM 542 C CA . GLY A 1 70 ? 21.396 1.989 -21.866 1.00 93.69 70 GLY A CA 1
ATOM 543 C C . GLY A 1 70 ? 19.944 1.525 -22.036 1.00 93.69 70 GLY A C 1
ATOM 544 O O . GLY A 1 70 ? 19.733 0.351 -22.347 1.00 93.69 70 GLY A O 1
ATOM 545 N N . VAL A 1 71 ? 18.967 2.418 -21.849 1.00 97.06 71 VAL A N 1
ATOM 546 C CA . VAL A 1 71 ? 17.531 2.152 -22.018 1.00 97.06 71 VAL A CA 1
ATOM 547 C C . VAL A 1 71 ? 16.913 3.233 -22.901 1.00 97.06 71 VAL A C 1
ATOM 549 O O . VAL A 1 71 ? 17.052 4.426 -22.621 1.00 97.06 71 VAL A O 1
ATOM 552 N N . TYR A 1 72 ? 16.228 2.811 -23.958 1.00 97.50 72 TYR A N 1
ATOM 553 C CA . TYR A 1 72 ? 15.703 3.681 -25.004 1.00 97.50 72 TYR A CA 1
ATOM 554 C C . TYR A 1 72 ? 14.211 3.447 -25.197 1.00 97.50 72 TYR A C 1
ATOM 556 O O . TYR A 1 72 ? 13.766 2.300 -25.145 1.00 97.50 72 TYR A O 1
ATOM 564 N N . ALA A 1 73 ? 13.468 4.518 -25.460 1.00 97.31 73 ALA A N 1
ATOM 565 C CA . ALA A 1 73 ? 12.160 4.407 -26.083 1.00 97.31 73 ALA A CA 1
ATOM 566 C C . ALA A 1 73 ? 12.359 4.439 -27.602 1.00 97.31 73 ALA A C 1
ATOM 568 O O . ALA A 1 73 ? 13.059 5.311 -28.124 1.00 97.31 73 ALA A O 1
ATOM 569 N N . VAL A 1 74 ? 11.774 3.473 -28.304 1.00 96.00 74 VAL A N 1
ATOM 570 C CA . VAL A 1 74 ? 11.943 3.292 -29.754 1.00 96.00 74 VAL A CA 1
ATOM 571 C C . VAL A 1 74 ? 10.988 4.153 -30.577 1.00 96.00 74 VAL A C 1
ATOM 573 O O . VAL A 1 74 ? 10.734 3.860 -31.738 1.00 96.00 74 VAL A O 1
ATOM 576 N N . PHE A 1 75 ? 10.451 5.201 -29.964 1.00 94.19 75 PHE A N 1
ATOM 577 C CA . PHE A 1 75 ? 9.494 6.141 -30.524 1.00 94.19 75 PHE A CA 1
ATOM 578 C C . PHE A 1 75 ? 9.834 7.565 -30.061 1.00 94.19 75 PHE A C 1
ATOM 580 O O . PHE A 1 75 ? 10.544 7.764 -29.069 1.00 94.19 75 PHE A O 1
ATOM 587 N N . SER A 1 76 ? 9.281 8.552 -30.761 1.00 90.12 76 SER A N 1
ATOM 588 C CA . SER A 1 76 ? 9.361 9.976 -30.426 1.00 90.12 76 SER A CA 1
ATOM 589 C C . SER A 1 76 ? 8.122 10.457 -29.661 1.00 90.12 76 SER A C 1
ATOM 591 O O . SER A 1 76 ? 7.046 9.881 -29.809 1.00 90.12 76 SER A O 1
ATOM 593 N N . GLY A 1 77 ? 8.241 11.572 -28.938 1.00 91.56 77 GLY A N 1
ATOM 594 C CA . GLY A 1 77 ? 7.137 12.179 -28.183 1.00 91.56 77 GLY A CA 1
ATOM 595 C C . GLY A 1 77 ? 7.137 11.793 -26.704 1.00 91.56 77 GLY A C 1
ATOM 596 O O . GLY A 1 77 ? 7.997 11.036 -26.257 1.00 91.56 77 GLY A O 1
ATOM 597 N N . GLU A 1 78 ? 6.188 12.345 -25.945 1.00 93.69 78 GLU A N 1
ATOM 598 C CA . GLU A 1 78 ? 6.123 12.158 -24.491 1.00 93.69 78 GLU A CA 1
ATOM 599 C C . GLU A 1 78 ? 5.829 10.686 -24.136 1.00 93.69 78 GLU A C 1
ATOM 601 O O . GLU A 1 78 ? 4.787 10.164 -24.548 1.00 93.69 78 GLU A O 1
ATOM 606 N N . PRO A 1 79 ? 6.710 10.002 -23.381 1.00 94.56 79 PRO A N 1
ATOM 607 C CA . PRO A 1 79 ? 6.499 8.614 -22.992 1.00 94.56 79 PRO A CA 1
ATOM 608 C C . PRO A 1 79 ? 5.273 8.441 -22.098 1.00 94.56 79 PRO A C 1
ATOM 610 O O . PRO A 1 79 ? 5.120 9.091 -21.061 1.00 94.56 79 PRO A O 1
ATOM 613 N N . GLY A 1 80 ? 4.430 7.473 -22.444 1.00 94.94 80 GLY A N 1
ATOM 614 C CA . GLY A 1 80 ? 3.325 7.065 -21.602 1.00 94.94 80 GLY A CA 1
ATOM 615 C C . GLY A 1 80 ? 3.811 6.412 -20.308 1.00 94.94 80 GLY A C 1
ATOM 616 O O . GLY A 1 80 ? 4.932 5.913 -20.167 1.00 94.94 80 GLY A O 1
ATOM 617 N N . ARG A 1 81 ? 2.916 6.328 -19.323 1.00 94.81 81 ARG A N 1
ATOM 618 C CA . ARG A 1 81 ? 3.268 5.776 -18.008 1.00 94.81 81 ARG A CA 1
ATOM 619 C C . ARG A 1 81 ? 3.685 4.298 -18.052 1.00 94.81 81 ARG A C 1
ATOM 621 O O . ARG A 1 81 ? 4.466 3.859 -17.211 1.00 94.81 81 ARG A O 1
ATOM 628 N N . GLY A 1 82 ? 3.200 3.533 -19.034 1.00 96.44 82 GLY A N 1
ATOM 629 C CA . GLY A 1 82 ? 3.651 2.161 -19.292 1.00 96.44 82 GLY A CA 1
ATOM 630 C C . GLY A 1 82 ? 5.131 2.095 -19.681 1.00 96.44 82 GLY A C 1
ATOM 631 O O . GLY A 1 82 ? 5.887 1.354 -19.048 1.00 96.44 82 GLY A O 1
ATOM 632 N N . ALA A 1 83 ? 5.550 2.933 -20.633 1.00 97.31 83 ALA A N 1
ATOM 633 C CA . ALA A 1 83 ? 6.937 3.066 -21.064 1.00 97.31 83 ALA A CA 1
ATOM 634 C C . ALA A 1 83 ? 7.849 3.504 -19.913 1.00 97.31 83 ALA A C 1
ATOM 636 O O . ALA A 1 83 ? 8.886 2.890 -19.672 1.00 97.31 83 ALA A O 1
ATOM 637 N N . VAL A 1 84 ? 7.431 4.490 -19.112 1.00 97.12 84 VAL A N 1
ATOM 638 C CA . VAL A 1 84 ? 8.205 4.949 -17.942 1.00 97.12 84 VAL A CA 1
ATOM 639 C C . VAL A 1 84 ? 8.429 3.819 -16.923 1.00 97.12 84 VAL A C 1
ATOM 641 O O . VAL A 1 84 ? 9.542 3.646 -16.420 1.00 97.12 84 VAL A O 1
ATOM 644 N N . ARG A 1 85 ? 7.410 2.987 -16.645 1.00 97.88 85 ARG A N 1
ATOM 645 C CA . ARG A 1 85 ? 7.550 1.821 -15.748 1.00 97.88 85 ARG A CA 1
ATOM 646 C C . ARG A 1 85 ? 8.515 0.777 -16.313 1.00 97.88 85 ARG A C 1
ATOM 648 O O . ARG A 1 85 ? 9.356 0.267 -15.570 1.00 97.88 85 ARG A O 1
ATOM 655 N N . TRP A 1 86 ? 8.409 0.461 -17.604 1.00 98.19 86 TRP A N 1
ATOM 656 C CA . TRP A 1 86 ? 9.315 -0.480 -18.267 1.00 98.19 86 TRP A CA 1
ATOM 657 C C . TRP A 1 86 ? 10.752 0.037 -18.306 1.00 98.19 86 TRP A C 1
ATOM 659 O O . TRP A 1 86 ? 11.675 -0.720 -18.006 1.00 98.19 86 TRP A O 1
ATOM 669 N N . ALA A 1 87 ? 10.948 1.326 -18.584 1.00 98.00 87 ALA A N 1
ATOM 670 C CA . ALA A 1 87 ? 12.260 1.954 -18.590 1.00 98.00 87 ALA A CA 1
ATOM 671 C C . ALA A 1 87 ? 12.941 1.859 -17.220 1.00 98.00 87 ALA A C 1
ATOM 673 O O . ALA A 1 87 ? 14.086 1.407 -17.136 1.00 98.00 87 ALA A O 1
ATOM 674 N N . ALA A 1 88 ? 12.221 2.192 -16.145 1.00 97.62 88 ALA A N 1
ATOM 675 C CA . ALA A 1 88 ? 12.719 2.069 -14.778 1.00 97.62 88 ALA A CA 1
ATOM 676 C C . ALA A 1 88 ? 13.069 0.614 -14.417 1.00 97.62 88 ALA A C 1
ATOM 678 O O . ALA A 1 88 ? 14.148 0.340 -13.886 1.00 97.62 88 ALA A O 1
ATOM 679 N N . LEU A 1 89 ? 12.179 -0.331 -14.743 1.00 97.44 89 LEU A N 1
ATOM 680 C CA . LEU A 1 89 ? 12.361 -1.754 -14.454 1.00 97.44 89 LEU A CA 1
ATOM 681 C C . LEU A 1 89 ? 13.588 -2.333 -15.174 1.00 97.44 89 LEU A C 1
ATOM 683 O O . LEU A 1 89 ? 14.412 -3.015 -14.562 1.00 97.44 89 LEU A O 1
ATOM 687 N N . LEU A 1 90 ? 13.732 -2.042 -16.467 1.00 97.19 90 LEU A N 1
ATOM 688 C CA . LEU A 1 90 ? 14.844 -2.527 -17.283 1.00 97.19 90 LEU A CA 1
ATOM 689 C C . LEU A 1 90 ? 16.170 -1.866 -16.898 1.00 97.19 90 LEU A C 1
ATOM 691 O O . LEU A 1 90 ? 17.200 -2.542 -16.897 1.00 97.19 90 LEU A O 1
ATOM 695 N N . CYS A 1 91 ? 16.146 -0.584 -16.518 1.00 96.81 91 CYS A N 1
ATOM 696 C CA . CYS A 1 91 ? 17.323 0.125 -16.017 1.00 96.81 91 CYS A CA 1
ATOM 697 C C . CYS A 1 91 ? 17.814 -0.450 -14.679 1.00 96.81 91 CYS A C 1
ATOM 699 O O . CYS A 1 91 ? 19.020 -0.578 -14.469 1.00 96.81 91 CYS A O 1
ATOM 701 N N . ALA A 1 92 ? 16.900 -0.837 -13.782 1.00 96.19 92 ALA A N 1
ATOM 702 C CA . ALA A 1 92 ? 17.254 -1.489 -12.518 1.00 96.19 92 ALA A CA 1
ATOM 703 C C . ALA A 1 92 ? 17.874 -2.888 -12.730 1.00 96.19 92 ALA A C 1
ATOM 705 O O . ALA A 1 92 ? 18.736 -3.331 -11.960 1.00 96.19 92 ALA A O 1
ATOM 706 N N . GLY A 1 93 ? 17.502 -3.551 -13.829 1.00 94.25 93 GLY A N 1
ATOM 707 C CA . GLY A 1 93 ? 18.168 -4.738 -14.355 1.00 94.25 93 GLY A CA 1
ATOM 708 C C . GLY A 1 93 ? 17.604 -6.073 -13.849 1.00 94.25 93 GLY A C 1
ATOM 709 O O . GLY A 1 93 ? 16.536 -6.127 -13.243 1.00 94.25 93 GLY A O 1
ATOM 710 N N . PRO A 1 94 ? 18.297 -7.196 -14.130 1.00 92.56 94 PRO A N 1
ATOM 711 C CA . PRO A 1 94 ? 17.833 -8.535 -13.767 1.00 92.56 94 PRO A CA 1
ATOM 712 C C . PRO A 1 94 ? 17.467 -8.689 -12.286 1.00 92.56 94 PRO A C 1
ATOM 714 O O . PRO A 1 94 ? 18.218 -8.256 -11.409 1.00 92.56 94 PRO A O 1
ATOM 717 N N . GLY A 1 95 ? 16.326 -9.336 -12.035 1.00 93.69 95 GLY A N 1
ATOM 718 C CA . GLY A 1 95 ? 15.757 -9.539 -10.699 1.00 93.69 95 GLY A CA 1
ATOM 719 C C . GLY A 1 95 ? 14.925 -8.362 -10.178 1.00 93.69 95 GLY A C 1
ATOM 720 O O . GLY A 1 95 ? 14.193 -8.531 -9.207 1.00 93.69 95 GLY A O 1
ATOM 721 N N . ALA A 1 96 ? 14.976 -7.193 -10.828 1.00 96.75 96 ALA A N 1
ATOM 722 C CA . ALA A 1 96 ? 14.149 -6.056 -10.448 1.00 96.75 96 ALA A CA 1
ATOM 723 C C . ALA A 1 96 ? 12.651 -6.350 -10.631 1.00 96.75 96 ALA A C 1
ATOM 725 O O . ALA A 1 96 ? 12.239 -7.159 -11.477 1.00 96.75 96 ALA A O 1
ATOM 726 N N . MET A 1 97 ? 11.828 -5.684 -9.828 1.00 98.00 97 MET A N 1
ATOM 727 C CA . MET A 1 97 ? 10.374 -5.719 -9.937 1.00 98.00 97 MET A CA 1
ATOM 728 C C . MET A 1 97 ? 9.772 -4.395 -9.477 1.00 98.00 97 MET A C 1
ATOM 730 O O . MET A 1 97 ? 10.309 -3.739 -8.586 1.00 98.00 97 MET A O 1
ATOM 734 N N . LEU A 1 98 ? 8.636 -4.019 -10.052 1.00 98.62 98 LEU A N 1
ATOM 735 C CA . LEU A 1 98 ? 7.850 -2.890 -9.565 1.00 98.62 98 LEU A CA 1
ATOM 736 C C . LEU A 1 98 ? 7.270 -3.236 -8.188 1.00 98.62 98 LEU A C 1
ATOM 738 O O . LEU A 1 98 ? 6.810 -4.359 -7.975 1.00 98.62 98 LEU A O 1
ATOM 742 N N . SER A 1 99 ? 7.301 -2.290 -7.255 1.00 98.38 99 SER A N 1
ATOM 743 C CA . SER A 1 99 ? 6.867 -2.502 -5.867 1.00 98.38 99 SER A CA 1
ATOM 744 C C . SER A 1 99 ? 6.140 -1.279 -5.306 1.00 98.38 99 SER A C 1
ATOM 746 O O . SER A 1 99 ? 5.925 -0.302 -6.030 1.00 98.38 99 SER A O 1
ATOM 748 N N . HIS A 1 100 ? 5.726 -1.333 -4.034 1.00 98.12 100 HIS A N 1
ATOM 749 C CA . HIS A 1 100 ? 5.093 -0.217 -3.318 1.00 98.12 100 HIS A CA 1
ATOM 750 C C . HIS A 1 100 ? 3.978 0.456 -4.149 1.00 98.12 100 HIS A C 1
ATOM 752 O O . HIS A 1 100 ? 3.109 -0.220 -4.697 1.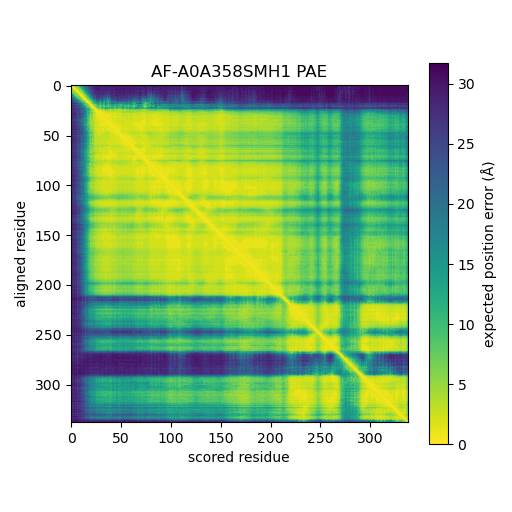00 98.12 100 HIS A O 1
ATOM 758 N N . HIS A 1 101 ? 4.009 1.786 -4.294 1.00 97.94 101 HIS A N 1
ATOM 759 C CA . HIS A 1 101 ? 2.987 2.555 -5.004 1.00 97.94 101 HIS A CA 1
ATOM 760 C C . HIS A 1 101 ? 2.840 2.162 -6.481 1.00 97.94 101 HIS A C 1
ATOM 762 O O . HIS A 1 101 ? 1.730 2.194 -7.004 1.00 97.94 101 HIS A O 1
ATOM 768 N N . THR A 1 102 ? 3.917 1.753 -7.161 1.00 98.50 102 THR A N 1
ATOM 769 C CA . THR A 1 102 ? 3.838 1.360 -8.578 1.00 98.50 102 THR A CA 1
ATOM 770 C C . THR A 1 102 ? 3.228 -0.030 -8.754 1.00 98.50 102 THR A C 1
ATOM 772 O O . THR A 1 102 ? 2.446 -0.248 -9.678 1.00 98.50 102 THR A O 1
ATOM 775 N N . ALA A 1 103 ? 3.528 -0.977 -7.862 1.00 98.31 103 ALA A N 1
ATOM 776 C CA . ALA A 1 103 ? 2.828 -2.263 -7.861 1.00 98.31 103 ALA A CA 1
ATOM 777 C C . ALA A 1 103 ? 1.362 -2.112 -7.431 1.00 98.31 103 ALA A C 1
ATOM 779 O O . ALA A 1 103 ? 0.496 -2.777 -7.995 1.00 98.31 103 ALA A O 1
ATOM 780 N N . ALA A 1 104 ? 1.079 -1.213 -6.485 1.00 98.06 104 ALA A N 1
ATOM 781 C CA . ALA A 1 104 ? -0.275 -0.907 -6.038 1.00 98.06 104 ALA A CA 1
ATOM 782 C C . ALA A 1 104 ? -1.130 -0.340 -7.173 1.00 98.06 104 ALA A C 1
ATOM 784 O O . ALA A 1 104 ? -2.267 -0.766 -7.353 1.00 98.06 104 ALA A O 1
ATOM 785 N N . GLU A 1 105 ? -0.563 0.559 -7.977 1.00 96.81 105 GLU A N 1
ATOM 786 C CA . GLU A 1 105 ? -1.184 1.072 -9.198 1.00 96.81 105 GLU A CA 1
ATOM 787 C C . GLU A 1 105 ? -1.544 -0.068 -10.164 1.00 96.81 105 GLU A C 1
ATOM 789 O O . GLU A 1 105 ? -2.695 -0.197 -10.569 1.00 96.81 105 GLU A O 1
ATOM 794 N N . LEU A 1 106 ? -0.592 -0.954 -10.480 1.00 97.38 106 LEU A N 1
ATOM 795 C CA . LEU A 1 106 ? -0.830 -2.079 -11.397 1.00 97.38 106 LEU A CA 1
ATOM 796 C C . LEU A 1 106 ? -1.794 -3.139 -10.850 1.00 97.38 106 LEU A C 1
ATOM 798 O O . LEU A 1 106 ? -2.375 -3.895 -11.625 1.00 97.38 106 LEU A O 1
ATOM 802 N N . ALA A 1 107 ? -1.939 -3.227 -9.530 1.00 96.69 107 ALA A N 1
ATOM 803 C CA . ALA A 1 107 ? -2.883 -4.120 -8.872 1.00 96.69 107 ALA A CA 1
ATOM 804 C C . ALA A 1 107 ? -4.292 -3.515 -8.735 1.00 96.69 107 ALA A C 1
ATOM 806 O O . ALA A 1 107 ? -5.184 -4.196 -8.238 1.00 96.69 107 ALA A O 1
ATOM 807 N N . GLY A 1 108 ? -4.500 -2.248 -9.116 1.00 96.00 108 GLY A N 1
ATOM 808 C CA . GLY A 1 108 ? -5.759 -1.538 -8.872 1.00 96.00 108 GLY A CA 1
ATOM 809 C C . GLY A 1 108 ? -6.002 -1.221 -7.391 1.00 96.00 108 GLY A C 1
ATOM 810 O O . GLY A 1 108 ? -7.142 -1.003 -6.978 1.00 96.00 108 GLY A O 1
ATOM 811 N N . LEU A 1 109 ? -4.946 -1.214 -6.571 1.00 95.38 109 LEU A N 1
ATOM 812 C CA . LEU A 1 109 ? -5.012 -0.877 -5.149 1.00 95.38 109 LEU A CA 1
ATOM 813 C C . LEU A 1 109 ? -5.129 0.637 -4.925 1.00 95.38 109 LEU A C 1
ATOM 815 O O . LEU A 1 109 ? -5.630 1.050 -3.887 1.00 95.38 109 LEU A O 1
ATOM 819 N N . VAL A 1 110 ? -4.695 1.461 -5.879 1.00 94.44 110 VAL A N 1
ATOM 820 C CA . VAL A 1 110 ? -4.869 2.922 -5.877 1.00 94.44 110 VAL A CA 1
ATOM 821 C C . VAL A 1 110 ? -5.503 3.372 -7.184 1.00 94.44 110 VAL A C 1
ATOM 823 O O . VAL A 1 110 ? -5.258 2.758 -8.219 1.00 94.44 110 VAL A O 1
ATOM 826 N N . ASP A 1 111 ? -6.284 4.449 -7.133 1.00 89.44 111 ASP A N 1
ATOM 827 C CA . ASP A 1 111 ? -6.866 5.065 -8.334 1.00 89.44 111 ASP A CA 1
ATOM 828 C C . ASP A 1 111 ? -5.919 6.108 -8.930 1.00 89.44 111 ASP A C 1
ATOM 830 O O . ASP A 1 111 ? -5.743 6.182 -10.144 1.00 89.44 111 ASP A O 1
ATOM 834 N N . THR A 1 112 ? -5.267 6.883 -8.059 1.00 90.50 112 THR A N 1
ATOM 835 C CA . THR A 1 112 ? -4.310 7.911 -8.462 1.00 90.50 112 THR A CA 1
ATOM 836 C C . THR A 1 112 ? -2.889 7.393 -8.292 1.00 90.50 112 THR A C 1
ATOM 838 O O . THR A 1 112 ? -2.492 7.018 -7.181 1.00 90.50 112 THR A O 1
ATOM 841 N N . PRO A 1 113 ? -2.091 7.375 -9.364 1.00 89.50 113 PRO A N 1
ATOM 842 C CA . PRO A 1 113 ? -0.739 6.869 -9.287 1.00 89.50 113 PRO A CA 1
ATOM 843 C C . PRO A 1 113 ? 0.240 7.883 -8.691 1.00 89.50 113 PRO A C 1
ATOM 845 O O . PRO A 1 113 ? 0.121 9.088 -8.898 1.00 89.50 113 PRO A O 1
ATOM 848 N N . SER A 1 114 ? 1.255 7.383 -7.982 1.00 90.94 114 SER A N 1
ATOM 849 C CA . SER A 1 114 ? 2.376 8.211 -7.514 1.00 90.94 114 SER A CA 1
ATOM 850 C C . SER A 1 114 ? 3.229 8.678 -8.694 1.00 90.94 114 SER A C 1
ATOM 852 O O . SER A 1 114 ? 3.500 7.894 -9.603 1.00 90.94 114 SER A O 1
ATOM 854 N N . ALA A 1 115 ? 3.717 9.920 -8.664 1.00 89.62 115 ALA A N 1
ATOM 855 C CA . ALA A 1 115 ? 4.629 10.423 -9.692 1.00 89.62 115 ALA A CA 1
ATOM 856 C C . ALA A 1 115 ? 5.897 9.555 -9.803 1.00 89.62 115 ALA A C 1
ATOM 858 O O . ALA A 1 115 ? 6.316 9.207 -10.907 1.00 89.62 115 ALA A O 1
ATOM 859 N N . ALA A 1 116 ? 6.461 9.144 -8.664 1.00 94.56 116 ALA A N 1
ATOM 860 C CA . ALA A 1 116 ? 7.672 8.336 -8.617 1.00 94.56 116 ALA A CA 1
ATOM 861 C C . ALA A 1 116 ? 7.417 6.866 -8.987 1.00 94.56 116 ALA A C 1
ATOM 863 O O . ALA A 1 116 ? 6.397 6.277 -8.614 1.00 94.56 116 ALA A O 1
ATOM 864 N N . ILE A 1 117 ? 8.392 6.247 -9.661 1.00 97.94 117 ILE A N 1
ATOM 865 C CA . ILE A 1 117 ? 8.381 4.806 -9.925 1.00 97.94 117 ILE A CA 1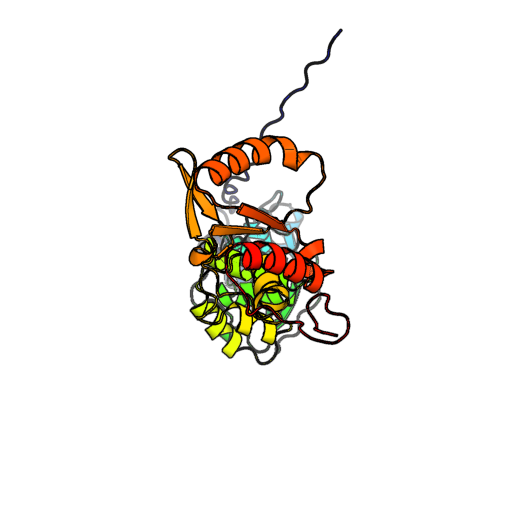
ATOM 866 C C . ILE A 1 117 ? 9.138 4.072 -8.821 1.00 97.94 117 ILE A C 1
ATOM 868 O O . ILE A 1 117 ? 10.310 4.337 -8.576 1.00 97.94 117 ILE A O 1
ATOM 872 N N . HIS A 1 118 ? 8.475 3.135 -8.153 1.00 98.44 118 HIS A N 1
ATOM 873 C CA . HIS A 1 118 ? 9.055 2.318 -7.096 1.00 98.44 118 HIS A CA 1
ATOM 874 C C . HIS A 1 118 ? 9.512 0.971 -7.658 1.00 98.44 118 HIS A C 1
ATOM 876 O O . HIS A 1 118 ? 8.721 0.228 -8.248 1.00 98.44 118 HIS A O 1
ATOM 882 N N . VAL A 1 119 ? 10.788 0.649 -7.448 1.00 98.38 119 VAL A N 1
ATOM 883 C CA . VAL A 1 119 ? 11.405 -0.596 -7.915 1.00 98.38 119 VAL A CA 1
ATOM 884 C C . VAL A 1 119 ? 12.132 -1.268 -6.760 1.00 98.38 119 VAL A C 1
ATOM 886 O O . VAL A 1 119 ? 12.978 -0.653 -6.119 1.00 98.38 119 VAL A O 1
ATOM 889 N N . THR A 1 120 ? 11.842 -2.545 -6.525 1.00 98.12 120 THR A N 1
ATOM 890 C CA . THR A 1 120 ? 12.618 -3.393 -5.615 1.00 98.12 120 THR A CA 1
ATOM 891 C C . THR A 1 120 ? 13.646 -4.195 -6.400 1.00 98.12 120 THR A C 1
ATOM 893 O O . THR A 1 120 ? 13.319 -4.800 -7.424 1.00 98.12 120 THR A O 1
ATOM 896 N N . VAL A 1 121 ? 14.878 -4.241 -5.895 1.00 97.25 121 VAL A N 1
ATOM 897 C CA . VAL A 1 121 ? 15.971 -5.069 -6.417 1.00 97.25 121 VAL A CA 1
ATOM 898 C C . VAL A 1 121 ? 16.457 -6.075 -5.363 1.00 97.25 121 VAL A C 1
ATOM 900 O O . VAL A 1 121 ? 16.350 -5.804 -4.161 1.00 97.25 121 VAL A O 1
ATOM 903 N N . PRO A 1 122 ? 16.996 -7.238 -5.779 1.00 96.31 122 PRO A N 1
ATOM 904 C CA . PRO A 1 122 ? 17.605 -8.189 -4.854 1.00 96.31 122 PRO A CA 1
ATOM 905 C C . PRO A 1 122 ? 18.783 -7.575 -4.090 1.00 96.31 122 PRO A C 1
ATOM 907 O O . PRO A 1 122 ? 19.591 -6.854 -4.674 1.00 96.31 122 PRO A O 1
ATOM 910 N N . ALA A 1 123 ? 18.928 -7.912 -2.806 1.00 94.06 123 ALA A N 1
ATOM 911 C CA . ALA A 1 123 ? 20.018 -7.421 -1.952 1.00 94.06 123 ALA A CA 1
ATOM 912 C C . ALA A 1 123 ? 21.430 -7.802 -2.426 1.00 94.06 123 ALA A C 1
ATOM 914 O O . ALA A 1 123 ? 22.397 -7.119 -2.100 1.00 94.06 123 ALA A O 1
ATOM 915 N N . SER A 1 124 ? 21.552 -8.855 -3.235 1.00 92.62 124 SER A N 1
ATOM 916 C CA . SER A 1 124 ? 22.803 -9.245 -3.894 1.00 92.62 124 SER A CA 1
ATOM 917 C C . SER A 1 124 ? 23.241 -8.275 -5.000 1.00 92.62 124 SER A C 1
ATOM 919 O O . SER A 1 124 ? 24.344 -8.405 -5.529 1.00 92.62 124 SER A O 1
ATOM 921 N N . ARG A 1 125 ? 22.403 -7.296 -5.367 1.00 89.69 125 ARG A N 1
ATOM 922 C CA . ARG A 1 125 ? 22.647 -6.363 -6.466 1.00 89.69 125 ARG A CA 1
ATOM 923 C C . ARG A 1 125 ? 22.924 -4.958 -5.939 1.00 89.69 125 ARG A C 1
ATOM 925 O O . ARG A 1 125 ? 22.191 -4.428 -5.111 1.00 89.69 125 ARG A O 1
ATOM 932 N N . ARG A 1 126 ? 23.944 -4.308 -6.503 1.00 88.69 126 ARG A N 1
ATOM 933 C CA . ARG A 1 126 ? 24.168 -2.866 -6.348 1.00 88.69 126 ARG A CA 1
ATOM 934 C C . ARG A 1 126 ? 23.694 -2.160 -7.609 1.00 88.69 126 ARG A C 1
ATOM 936 O O . ARG A 1 126 ? 24.162 -2.464 -8.702 1.00 88.69 126 ARG A O 1
ATOM 943 N N . VAL A 1 127 ? 22.748 -1.243 -7.451 1.00 90.50 127 VAL A N 1
ATOM 944 C CA . VAL A 1 127 ? 22.191 -0.442 -8.545 1.00 90.50 127 VAL A CA 1
ATOM 945 C C . VAL A 1 127 ? 22.476 1.020 -8.234 1.00 90.50 127 VAL A C 1
ATOM 947 O O . VAL A 1 127 ? 22.211 1.480 -7.125 1.00 90.50 127 VAL A O 1
ATOM 950 N N . ALA A 1 128 ? 23.070 1.730 -9.193 1.00 91.44 128 ALA A N 1
ATOM 951 C CA . ALA A 1 128 ? 23.301 3.164 -9.069 1.00 91.44 128 ALA A CA 1
ATOM 952 C C . ALA A 1 128 ? 21.964 3.916 -8.994 1.00 91.44 128 ALA A C 1
ATOM 954 O O . ALA A 1 128 ? 20.928 3.407 -9.420 1.00 91.44 128 ALA A O 1
ATOM 955 N N . ARG A 1 129 ? 21.980 5.145 -8.474 1.00 93.19 129 ARG A N 1
ATOM 956 C CA . ARG A 1 129 ? 20.782 5.990 -8.434 1.00 93.19 129 ARG A CA 1
ATOM 957 C C . ARG A 1 129 ? 20.214 6.169 -9.846 1.00 93.19 129 ARG A C 1
ATOM 959 O O . ARG A 1 129 ? 20.934 6.574 -10.753 1.00 93.19 129 ARG A O 1
ATOM 966 N N . ILE A 1 130 ? 18.914 5.925 -9.996 1.00 94.44 130 ILE A N 1
ATOM 967 C CA . ILE A 1 130 ? 18.177 6.150 -11.242 1.00 94.44 130 ILE A CA 1
ATOM 968 C C . ILE A 1 130 ? 17.265 7.372 -11.028 1.00 94.44 130 ILE A C 1
ATOM 970 O O . ILE A 1 130 ? 16.441 7.352 -10.110 1.00 94.44 130 ILE A O 1
ATOM 974 N N . PRO A 1 131 ? 17.411 8.460 -11.806 1.00 90.19 131 PRO A N 1
ATOM 975 C CA . PRO A 1 131 ? 16.535 9.628 -11.697 1.00 90.19 131 PRO A CA 1
ATOM 976 C C . PRO A 1 131 ? 15.054 9.256 -11.860 1.00 90.19 131 PRO A C 1
ATOM 978 O O . PRO A 1 131 ? 14.710 8.457 -12.726 1.00 90.19 131 PRO A O 1
ATOM 981 N N . GLY A 1 132 ? 14.181 9.819 -11.017 1.00 90.69 132 GLY A N 1
ATOM 982 C CA . GLY A 1 132 ? 12.735 9.541 -11.041 1.00 90.69 132 GLY A CA 1
ATOM 983 C C . GLY A 1 132 ? 12.312 8.181 -10.463 1.00 90.69 132 GLY A C 1
ATOM 984 O O . GLY A 1 132 ? 11.116 7.887 -10.409 1.00 90.69 132 GLY A O 1
ATOM 985 N N . VAL A 1 133 ? 13.264 7.365 -9.993 1.00 96.94 133 VAL A N 1
ATOM 986 C CA . VAL A 1 133 ? 13.007 6.026 -9.446 1.00 96.94 133 VAL A CA 1
ATOM 987 C C . VAL A 1 133 ? 13.380 5.964 -7.967 1.00 96.94 133 VAL A C 1
ATOM 989 O O . VAL A 1 133 ? 14.483 6.335 -7.563 1.00 96.94 133 VAL A O 1
ATOM 992 N N . VAL A 1 134 ? 12.467 5.435 -7.155 1.00 97.75 134 VAL A N 1
ATOM 993 C CA . VAL A 1 134 ? 12.720 5.076 -5.759 1.00 97.75 134 VAL A CA 1
ATOM 994 C C . VAL A 1 134 ? 13.135 3.610 -5.716 1.00 97.75 134 VAL A C 1
ATOM 996 O O . VAL A 1 134 ? 12.322 2.714 -5.961 1.00 97.75 134 VAL A O 1
ATOM 999 N N . LEU A 1 135 ? 14.413 3.378 -5.421 1.00 97.38 135 LEU A N 1
ATOM 1000 C CA . LEU A 1 135 ? 14.989 2.043 -5.314 1.00 97.38 135 LEU A CA 1
ATOM 1001 C C . LEU A 1 135 ? 14.825 1.490 -3.898 1.00 97.38 135 LEU A C 1
ATOM 1003 O O . LEU A 1 135 ? 15.216 2.126 -2.922 1.00 97.38 135 LEU A O 1
ATOM 1007 N N . HIS A 1 136 ? 14.309 0.269 -3.820 1.00 96.62 136 HIS A N 1
ATOM 1008 C CA . HIS A 1 136 ? 14.183 -0.525 -2.603 1.00 96.62 136 HIS A CA 1
ATOM 1009 C C . HIS A 1 136 ? 15.055 -1.764 -2.721 1.00 96.62 136 HIS A C 1
ATOM 1011 O O . HIS A 1 136 ? 15.194 -2.337 -3.803 1.00 96.62 136 HIS A O 1
ATOM 1017 N N . VAL A 1 137 ? 15.622 -2.209 -1.608 1.00 95.25 137 VAL A N 1
ATOM 1018 C CA . VAL A 1 137 ? 16.496 -3.382 -1.574 1.00 95.25 137 VAL A CA 1
ATOM 1019 C C . VAL A 1 137 ? 15.860 -4.441 -0.692 1.00 95.25 137 VAL A C 1
ATOM 1021 O O . VAL A 1 137 ? 15.482 -4.156 0.440 1.00 95.25 137 VAL A O 1
ATOM 1024 N N . SER A 1 138 ? 15.741 -5.668 -1.201 1.00 93.81 138 SER A N 1
ATOM 1025 C CA . SER A 1 138 ? 15.128 -6.765 -0.452 1.00 93.81 138 SER A CA 1
ATOM 1026 C C . SER A 1 138 ? 15.919 -8.060 -0.572 1.00 93.81 138 SER A C 1
ATOM 1028 O O . SER A 1 138 ? 16.262 -8.510 -1.666 1.00 93.81 138 SER A O 1
ATOM 1030 N N . VAL A 1 139 ? 16.152 -8.707 0.571 1.00 93.19 139 VAL A N 1
ATOM 1031 C CA . VAL A 1 139 ? 16.669 -10.085 0.651 1.00 93.19 139 VAL A CA 1
ATOM 1032 C C . VAL A 1 139 ? 15.606 -11.127 0.281 1.00 93.19 139 VAL A C 1
ATOM 1034 O O . VAL A 1 139 ? 15.928 -12.286 0.060 1.00 93.19 139 VAL A O 1
ATOM 1037 N N . ARG A 1 140 ? 14.334 -10.718 0.195 1.00 91.69 140 ARG A N 1
ATOM 1038 C CA . ARG A 1 140 ? 13.180 -11.568 -0.140 1.00 91.69 140 ARG A CA 1
ATOM 1039 C C . ARG A 1 140 ? 12.638 -11.297 -1.545 1.00 91.69 140 ARG A C 1
ATOM 1041 O O . ARG A 1 140 ? 11.495 -11.645 -1.822 1.00 91.69 140 ARG A O 1
ATOM 1048 N N . ALA A 1 141 ? 13.422 -10.660 -2.417 1.00 91.38 141 ALA A N 1
ATOM 1049 C CA . ALA A 1 141 ? 12.976 -10.237 -3.744 1.00 91.38 141 ALA A CA 1
ATOM 1050 C C . ALA A 1 141 ? 12.282 -11.375 -4.520 1.00 91.38 141 ALA A C 1
ATOM 1052 O O . ALA A 1 141 ? 11.146 -11.206 -4.956 1.00 91.38 141 ALA A O 1
ATOM 1053 N N . ASP A 1 142 ? 12.897 -12.557 -4.603 1.00 89.75 142 ASP A N 1
ATOM 1054 C CA . ASP A 1 142 ? 12.337 -13.680 -5.367 1.00 89.75 142 ASP A CA 1
ATOM 1055 C C . ASP A 1 142 ? 11.015 -14.201 -4.788 1.00 89.75 142 ASP A C 1
ATOM 1057 O O . ASP A 1 142 ? 10.063 -14.441 -5.529 1.00 89.75 142 ASP A O 1
ATOM 1061 N N . ALA A 1 143 ? 10.914 -14.305 -3.459 1.00 91.06 143 ALA A N 1
ATOM 1062 C CA . ALA A 1 143 ? 9.689 -14.736 -2.783 1.00 91.06 143 ALA A CA 1
ATOM 1063 C C . ALA A 1 143 ? 8.558 -13.701 -2.905 1.00 91.06 143 ALA A C 1
ATOM 1065 O O . ALA A 1 143 ? 7.385 -14.065 -3.020 1.00 91.06 143 ALA A O 1
ATOM 1066 N N . ALA A 1 144 ? 8.909 -12.411 -2.897 1.00 93.00 144 ALA A N 1
ATOM 1067 C CA . ALA A 1 144 ? 7.948 -11.321 -2.981 1.00 93.00 144 ALA A CA 1
ATOM 1068 C C . ALA A 1 144 ? 7.387 -11.124 -4.400 1.00 93.00 144 ALA A C 1
ATOM 1070 O O . ALA A 1 144 ? 6.314 -10.535 -4.576 1.00 93.00 144 ALA A O 1
ATOM 1071 N N . ARG A 1 145 ? 8.097 -11.623 -5.417 1.00 96.38 145 ARG A N 1
ATOM 1072 C CA . ARG A 1 145 ? 7.742 -11.479 -6.828 1.00 96.38 145 ARG A CA 1
ATOM 1073 C C . ARG A 1 145 ? 6.479 -12.266 -7.173 1.00 96.38 145 ARG A C 1
ATOM 1075 O O . ARG A 1 145 ? 6.291 -13.420 -6.781 1.00 96.38 145 ARG A O 1
ATOM 1082 N N . HIS A 1 146 ? 5.601 -11.650 -7.957 1.00 97.12 146 HIS A N 1
ATOM 1083 C CA . HIS A 1 146 ? 4.477 -12.355 -8.552 1.00 97.12 146 HIS A CA 1
ATOM 1084 C C . HIS A 1 146 ? 4.975 -13.249 -9.707 1.00 97.12 146 HIS A C 1
ATOM 1086 O O . HIS A 1 146 ? 5.706 -12.763 -10.570 1.00 97.12 146 HIS A O 1
ATOM 1092 N N . PRO A 1 147 ? 4.571 -14.531 -9.771 1.00 94.69 147 PRO A N 1
ATOM 1093 C CA . PRO A 1 147 ? 5.209 -15.525 -10.638 1.00 94.69 147 PRO A CA 1
ATOM 1094 C C . PRO A 1 147 ? 4.952 -15.300 -12.133 1.00 94.69 147 PRO A C 1
ATOM 1096 O O . PRO A 1 147 ? 5.806 -15.618 -12.948 1.00 94.69 147 PRO A O 1
ATOM 1099 N N . ALA A 1 148 ? 3.793 -14.738 -12.487 1.00 95.25 148 ALA A N 1
ATOM 1100 C CA . ALA A 1 148 ? 3.354 -14.595 -13.881 1.00 95.25 148 ALA A CA 1
ATOM 1101 C C . ALA A 1 148 ? 2.990 -13.153 -14.279 1.00 95.25 148 ALA A C 1
ATOM 1103 O O . ALA A 1 148 ? 2.432 -12.916 -15.343 1.00 95.25 148 ALA A O 1
ATOM 1104 N N . ALA A 1 149 ? 3.233 -12.172 -13.406 1.00 95.94 149 ALA A N 1
ATOM 1105 C CA . ALA A 1 149 ? 2.779 -10.810 -13.665 1.00 95.94 149 ALA A CA 1
ATOM 1106 C C . ALA A 1 149 ? 3.721 -10.092 -14.632 1.00 95.94 149 ALA A C 1
ATOM 1108 O O . ALA A 1 149 ? 4.933 -10.073 -14.416 1.00 95.94 149 ALA A O 1
ATOM 1109 N N . VAL A 1 150 ? 3.139 -9.430 -15.631 1.00 95.06 150 VAL A N 1
ATOM 1110 C CA . VAL A 1 150 ? 3.853 -8.593 -16.599 1.00 95.06 150 VAL A CA 1
ATOM 1111 C C . VAL A 1 150 ? 3.306 -7.162 -16.530 1.00 95.06 150 VAL A C 1
ATOM 1113 O O . VAL A 1 150 ? 2.082 -6.999 -16.543 1.00 95.06 150 VAL A O 1
ATOM 1116 N N . PRO A 1 151 ? 4.155 -6.125 -16.387 1.00 96.81 151 PRO A N 1
ATOM 1117 C CA . PRO A 1 151 ? 5.579 -6.198 -16.041 1.00 96.81 151 PRO A CA 1
ATOM 1118 C C . PRO A 1 151 ? 5.809 -6.850 -14.667 1.00 96.81 151 PRO A C 1
ATOM 1120 O O . PRO A 1 151 ? 4.895 -6.904 -13.833 1.00 96.81 151 PRO A O 1
ATOM 1123 N N . ALA A 1 152 ? 7.040 -7.322 -14.435 1.00 98.06 152 ALA A N 1
ATOM 1124 C CA . ALA A 1 152 ? 7.423 -7.967 -13.182 1.00 98.06 152 ALA A CA 1
ATOM 1125 C C . ALA A 1 152 ? 7.159 -7.048 -11.983 1.00 98.06 152 ALA A C 1
ATOM 1127 O O . ALA A 1 152 ? 7.627 -5.908 -11.948 1.00 98.06 152 ALA A O 1
ATOM 1128 N N . ARG A 1 153 ? 6.424 -7.555 -10.992 1.00 98.38 153 ARG A N 1
ATOM 1129 C CA . ARG A 1 153 ? 5.980 -6.796 -9.816 1.00 98.38 153 ARG A CA 1
ATOM 1130 C C . ARG A 1 153 ? 5.833 -7.677 -8.581 1.00 98.38 153 ARG A C 1
ATOM 1132 O O . ARG A 1 153 ? 5.750 -8.902 -8.705 1.00 98.38 153 ARG A O 1
ATOM 1139 N N . THR A 1 154 ? 5.795 -7.062 -7.405 1.00 98.19 154 THR A N 1
ATOM 1140 C CA . THR A 1 154 ? 5.474 -7.740 -6.143 1.00 98.19 154 THR A CA 1
ATOM 1141 C C . THR A 1 154 ? 4.049 -8.293 -6.145 1.00 98.19 154 THR A C 1
ATOM 1143 O O . THR A 1 154 ? 3.158 -7.780 -6.827 1.00 98.19 154 THR A O 1
ATOM 1146 N N . ARG A 1 155 ? 3.811 -9.352 -5.363 1.00 97.69 155 ARG A N 1
ATOM 1147 C CA . ARG A 1 155 ? 2.454 -9.831 -5.048 1.00 97.69 155 ARG A CA 1
ATOM 1148 C C . ARG A 1 155 ? 1.662 -8.739 -4.324 1.00 97.69 155 ARG A C 1
ATOM 1150 O O . ARG A 1 155 ? 2.250 -7.852 -3.703 1.00 97.69 155 ARG A O 1
ATOM 1157 N N . VAL A 1 156 ? 0.331 -8.805 -4.380 1.00 98.00 156 VAL A N 1
ATOM 1158 C CA . VAL A 1 156 ? -0.539 -7.805 -3.734 1.00 98.00 156 VAL A CA 1
ATOM 1159 C C . VAL A 1 156 ? -0.274 -7.750 -2.233 1.00 98.00 156 VAL A C 1
ATOM 1161 O O . VAL A 1 156 ? -0.114 -6.668 -1.686 1.00 98.00 156 VAL A O 1
ATOM 1164 N N . GLU A 1 157 ? -0.151 -8.902 -1.575 1.00 97.38 157 GLU A N 1
ATOM 1165 C CA . GLU A 1 157 ? 0.093 -8.981 -0.134 1.00 97.38 157 GLU A CA 1
ATOM 1166 C C . GLU A 1 157 ? 1.429 -8.337 0.256 1.00 97.38 157 GLU A C 1
ATOM 1168 O O . GLU A 1 157 ? 1.491 -7.566 1.207 1.00 97.38 157 GLU A O 1
ATOM 1173 N N . GLU A 1 158 ? 2.486 -8.592 -0.514 1.00 97.31 158 GLU A N 1
ATOM 1174 C CA . GLU A 1 158 ? 3.808 -7.993 -0.287 1.00 97.31 158 GLU A CA 1
ATOM 1175 C C . GLU A 1 158 ? 3.779 -6.481 -0.540 1.00 97.31 158 GLU A C 1
ATOM 1177 O O . GLU A 1 158 ? 4.336 -5.715 0.238 1.00 97.31 158 GLU A O 1
ATOM 1182 N N . THR A 1 159 ? 3.044 -6.043 -1.564 1.00 98.12 159 THR A N 1
ATOM 1183 C CA . THR A 1 159 ? 2.835 -4.621 -1.873 1.00 98.12 159 THR A CA 1
ATOM 1184 C C . THR A 1 159 ? 2.104 -3.895 -0.745 1.00 98.12 159 THR A C 1
ATOM 1186 O O . THR A 1 159 ? 2.477 -2.784 -0.380 1.00 98.12 159 THR A O 1
ATOM 1189 N N . VAL A 1 160 ? 1.067 -4.515 -0.174 1.00 97.88 160 VAL A N 1
ATOM 1190 C CA . VAL A 1 160 ? 0.346 -3.968 0.982 1.00 97.88 160 VAL A CA 1
ATOM 1191 C C . VAL A 1 160 ? 1.293 -3.826 2.166 1.00 97.88 160 VAL A C 1
ATOM 1193 O O . VAL A 1 160 ? 1.320 -2.768 2.784 1.00 97.88 160 VAL A O 1
ATOM 1196 N N . LEU A 1 161 ? 2.104 -4.846 2.455 1.00 97.38 161 LEU A N 1
ATOM 1197 C CA . LEU A 1 161 ? 3.046 -4.804 3.575 1.00 97.38 161 LEU A CA 1
ATOM 1198 C C . LEU A 1 161 ? 4.149 -3.756 3.378 1.00 97.38 161 LEU A C 1
ATOM 1200 O O . LEU A 1 161 ? 4.435 -3.014 4.315 1.00 97.38 161 LEU A O 1
ATOM 1204 N N . ASP A 1 162 ? 4.684 -3.617 2.166 1.00 97.06 162 ASP A N 1
ATOM 1205 C CA . ASP A 1 162 ? 5.613 -2.541 1.797 1.00 97.06 162 ASP A CA 1
ATOM 1206 C C . ASP A 1 162 ? 5.012 -1.149 2.072 1.00 97.06 162 ASP A C 1
ATOM 1208 O O . ASP A 1 162 ? 5.646 -0.275 2.665 1.00 97.06 162 ASP A O 1
ATOM 1212 N N . LEU A 1 163 ? 3.747 -0.947 1.696 1.00 97.31 163 LEU A N 1
ATOM 1213 C CA . LEU A 1 163 ? 3.035 0.308 1.941 1.00 97.31 163 LEU A CA 1
ATOM 1214 C C . LEU A 1 163 ? 2.690 0.520 3.419 1.00 97.31 163 LEU A C 1
ATOM 1216 O O . LEU A 1 163 ? 2.715 1.657 3.891 1.00 97.31 163 LEU A O 1
ATOM 1220 N N . THR A 1 164 ? 2.408 -0.551 4.168 1.00 96.38 164 THR A N 1
ATOM 1221 C CA . THR A 1 164 ? 2.215 -0.456 5.622 1.00 96.38 164 THR A CA 1
ATOM 1222 C C . THR A 1 164 ? 3.496 -0.022 6.327 1.00 96.38 164 THR A C 1
ATOM 1224 O O . THR A 1 164 ? 3.444 0.785 7.250 1.00 96.38 164 THR A O 1
ATOM 1227 N N . GLU A 1 165 ? 4.651 -0.510 5.876 1.00 95.44 165 GLU A N 1
ATOM 1228 C CA . GLU A 1 165 ? 5.954 -0.175 6.448 1.00 95.44 165 GLU A CA 1
ATOM 1229 C C . GLU A 1 165 ? 6.333 1.287 6.173 1.00 95.44 165 GLU A C 1
ATOM 1231 O O . GLU A 1 165 ? 6.811 1.981 7.073 1.00 95.44 165 GLU A O 1
ATOM 1236 N N . ALA A 1 166 ? 6.022 1.780 4.970 1.00 94.94 166 ALA A N 1
ATOM 1237 C CA . ALA A 1 166 ? 6.227 3.173 4.576 1.00 94.94 166 ALA A CA 1
ATOM 1238 C C . ALA A 1 166 ? 5.234 4.166 5.218 1.00 94.94 166 ALA A C 1
ATOM 1240 O O . ALA A 1 166 ? 5.453 5.377 5.165 1.00 94.94 166 ALA A O 1
ATOM 1241 N N . ALA A 1 167 ? 4.134 3.689 5.807 1.00 94.75 167 ALA A N 1
ATOM 1242 C CA . ALA A 1 167 ? 3.106 4.553 6.373 1.00 94.75 167 ALA A CA 1
ATOM 1243 C C . ALA A 1 167 ? 3.592 5.277 7.641 1.00 94.75 167 ALA A C 1
ATOM 1245 O O . ALA A 1 167 ? 4.155 4.672 8.555 1.00 94.75 167 ALA A O 1
ATOM 1246 N N . ALA A 1 168 ? 3.323 6.583 7.730 1.00 92.38 168 ALA A N 1
ATOM 1247 C CA . ALA A 1 168 ? 3.713 7.404 8.879 1.00 92.38 168 ALA A CA 1
ATOM 1248 C C . ALA A 1 168 ? 2.973 7.004 10.167 1.00 92.38 168 ALA A C 1
ATOM 1250 O O . ALA A 1 168 ? 3.569 7.003 11.247 1.00 92.38 168 ALA A O 1
ATOM 1251 N N . THR A 1 169 ? 1.701 6.620 10.037 1.00 87.75 169 THR A N 1
ATOM 1252 C CA . THR A 1 169 ? 0.805 6.259 11.139 1.00 87.75 169 THR A CA 1
ATOM 1253 C C . THR A 1 169 ? 0.243 4.852 10.952 1.00 87.75 169 THR A C 1
ATOM 1255 O O . THR A 1 169 ? 0.122 4.357 9.829 1.00 87.75 169 THR A O 1
ATOM 1258 N N . PHE A 1 170 ? -0.164 4.222 12.057 1.00 85.75 170 PHE A N 1
ATOM 1259 C CA . PHE A 1 170 ? -0.845 2.927 12.014 1.00 85.75 170 PHE A CA 1
ATOM 1260 C C . PHE A 1 170 ? -2.156 2.975 11.216 1.00 85.75 170 PHE A C 1
ATOM 1262 O O . PHE A 1 170 ? -2.507 2.011 10.550 1.00 85.75 170 PHE A O 1
ATOM 1269 N N . GLU A 1 171 ? -2.875 4.096 11.234 1.00 81.31 171 GLU A N 1
ATOM 1270 C CA . GLU A 1 171 ? -4.111 4.245 10.462 1.00 81.31 171 GLU A CA 1
ATOM 1271 C C . GLU A 1 171 ? -3.847 4.189 8.961 1.00 81.31 171 GLU A C 1
ATOM 1273 O O . GLU A 1 171 ? -4.500 3.427 8.254 1.00 81.31 171 GLU A O 1
ATOM 1278 N N . ALA A 1 172 ? -2.849 4.935 8.481 1.00 87.62 172 ALA A N 1
ATOM 1279 C CA . ALA A 1 172 ? -2.441 4.863 7.087 1.00 87.62 172 ALA A CA 1
ATOM 1280 C C . ALA A 1 172 ? -1.950 3.448 6.731 1.00 87.62 172 ALA A C 1
ATOM 1282 O O . ALA A 1 172 ? -2.253 2.949 5.649 1.00 87.62 172 ALA A O 1
ATOM 1283 N N . ALA A 1 173 ? -1.254 2.773 7.655 1.00 91.88 173 ALA A N 1
ATOM 1284 C CA . ALA A 1 173 ? -0.819 1.391 7.477 1.00 91.88 173 ALA A CA 1
ATOM 1285 C C . ALA A 1 173 ? -2.007 0.425 7.335 1.00 91.88 173 ALA A C 1
ATOM 1287 O O . ALA A 1 173 ? -2.089 -0.327 6.363 1.00 91.88 173 ALA A O 1
ATOM 1288 N N . TYR A 1 174 ? -2.955 0.471 8.268 1.00 89.69 174 TYR A N 1
ATOM 1289 C CA . TYR A 1 174 ? -4.145 -0.373 8.255 1.00 89.69 174 TYR A CA 1
ATOM 1290 C C . TYR A 1 174 ? -5.082 -0.029 7.092 1.00 89.69 174 TYR A C 1
ATOM 1292 O O . TYR A 1 174 ? -5.685 -0.920 6.501 1.00 89.69 174 TYR A O 1
ATOM 1300 N N . GLY A 1 175 ? -5.123 1.237 6.671 1.00 88.31 175 GLY A N 1
ATOM 1301 C CA . GLY A 1 175 ? -5.854 1.688 5.490 1.00 88.31 175 GLY A CA 1
ATOM 1302 C C . GLY A 1 175 ? -5.438 0.964 4.205 1.00 88.31 175 GLY A C 1
ATOM 1303 O O . GLY A 1 175 ? -6.277 0.704 3.345 1.00 88.31 175 GLY A O 1
ATOM 1304 N N . TRP A 1 176 ? -4.169 0.566 4.067 1.00 94.81 176 TRP A N 1
ATOM 1305 C CA . TRP A 1 176 ? -3.730 -0.261 2.934 1.00 94.81 176 TRP A CA 1
ATOM 1306 C C . TRP A 1 176 ? -4.280 -1.685 2.990 1.00 94.81 176 TRP A C 1
ATOM 1308 O O . TRP A 1 176 ? -4.665 -2.241 1.959 1.00 94.81 176 TRP A O 1
ATOM 1318 N N . VAL A 1 177 ? -4.356 -2.256 4.191 1.00 92.50 177 VAL A N 1
ATOM 1319 C CA . VAL A 1 177 ? -4.926 -3.584 4.436 1.00 92.50 177 VAL A CA 1
ATOM 1320 C C . VAL A 1 177 ? -6.420 -3.583 4.123 1.00 92.50 177 VAL A C 1
ATOM 1322 O O . VAL A 1 177 ? -6.880 -4.396 3.318 1.00 92.50 177 VAL A O 1
ATOM 1325 N N . THR A 1 178 ? -7.173 -2.641 4.694 1.00 87.00 178 THR A N 1
ATOM 1326 C CA . THR A 1 178 ? -8.625 -2.542 4.487 1.00 87.00 178 THR A CA 1
ATOM 1327 C C . THR A 1 178 ? -8.957 -2.229 3.035 1.00 87.00 178 THR A C 1
ATOM 1329 O O . THR A 1 178 ? -9.879 -2.826 2.483 1.00 87.00 178 THR A O 1
ATOM 1332 N N . ARG A 1 179 ? -8.160 -1.389 2.360 1.00 91.38 179 ARG A N 1
ATOM 1333 C CA . ARG A 1 179 ? -8.315 -1.122 0.924 1.00 91.38 179 ARG A CA 1
ATOM 1334 C C . ARG A 1 179 ? -8.111 -2.374 0.073 1.00 91.38 179 ARG A C 1
ATOM 1336 O O . ARG A 1 179 ? -8.918 -2.625 -0.819 1.00 91.38 179 ARG A O 1
ATOM 1343 N N . ALA A 1 180 ? -7.081 -3.175 0.345 1.00 94.31 180 ALA A N 1
ATOM 1344 C CA . ALA A 1 180 ? -6.825 -4.407 -0.404 1.00 94.31 180 ALA A CA 1
ATOM 1345 C C . ALA A 1 180 ? -7.946 -5.442 -0.227 1.00 94.31 180 ALA A C 1
ATOM 1347 O O . ALA A 1 180 ? -8.371 -6.066 -1.203 1.00 94.31 180 ALA A O 1
ATOM 1348 N N . VAL A 1 181 ? -8.450 -5.591 1.001 1.00 90.06 181 VAL A N 1
ATOM 1349 C CA . VAL A 1 181 ? -9.578 -6.481 1.313 1.00 90.06 181 VAL A CA 1
ATOM 1350 C C . VAL A 1 181 ? -10.877 -5.956 0.694 1.00 90.06 181 VAL A C 1
ATOM 1352 O O . VAL A 1 181 ? -11.581 -6.703 0.018 1.00 90.06 181 VAL A O 1
ATOM 1355 N N . GLY A 1 182 ? -11.172 -4.664 0.849 1.00 84.88 182 GLY A N 1
ATOM 1356 C CA . GLY A 1 182 ? -12.382 -4.025 0.325 1.00 84.88 182 GLY A CA 1
ATOM 1357 C C . GLY A 1 182 ? -12.474 -4.068 -1.201 1.00 84.88 182 GLY A C 1
ATOM 1358 O O . GLY A 1 182 ? -13.547 -4.309 -1.750 1.00 84.88 182 GLY A O 1
ATOM 1359 N N . ARG A 1 183 ? -11.336 -3.935 -1.896 1.00 91.56 183 ARG A N 1
ATOM 1360 C CA . ARG A 1 183 ? -11.238 -4.105 -3.357 1.00 91.56 183 ARG A CA 1
ATOM 1361 C C . ARG A 1 183 ? -11.169 -5.564 -3.811 1.00 91.56 183 ARG A C 1
ATOM 1363 O O . ARG A 1 183 ? -11.053 -5.816 -5.005 1.00 91.56 183 ARG A O 1
ATOM 1370 N N . ARG A 1 184 ? -11.247 -6.527 -2.884 1.00 93.25 184 ARG A N 1
ATOM 1371 C CA . ARG A 1 184 ? -11.168 -7.976 -3.152 1.00 93.25 184 ARG A CA 1
ATOM 1372 C C . ARG A 1 184 ? -9.875 -8.394 -3.863 1.00 93.25 184 ARG A C 1
ATOM 1374 O O . ARG A 1 184 ? -9.853 -9.384 -4.587 1.00 93.25 184 ARG A O 1
ATOM 1381 N N . LEU A 1 185 ? -8.794 -7.648 -3.642 1.00 95.62 185 LEU A N 1
ATOM 1382 C CA . LEU A 1 185 ? -7.471 -7.943 -4.200 1.00 95.62 185 LEU A CA 1
ATOM 1383 C C . LEU A 1 185 ? -6.703 -8.946 -3.332 1.00 95.62 185 LEU A C 1
ATOM 1385 O O . LEU A 1 185 ? -5.785 -9.611 -3.805 1.00 95.62 185 LEU A O 1
ATOM 1389 N N . SER A 1 186 ? -7.066 -9.051 -2.052 1.00 95.12 186 SER A N 1
ATOM 1390 C CA . SER A 1 186 ? -6.562 -10.069 -1.134 1.00 95.12 186 SER A CA 1
ATOM 1391 C C . SER A 1 186 ? -7.555 -10.313 0.011 1.00 95.12 186 SER A C 1
ATOM 1393 O O . SER A 1 186 ? -8.673 -9.800 0.006 1.00 95.12 186 SER A O 1
ATOM 1395 N N . THR A 1 187 ? -7.155 -11.115 0.995 1.00 91.06 187 THR A N 1
ATOM 1396 C CA . THR A 1 187 ? -7.921 -11.394 2.216 1.00 91.06 187 THR A CA 1
ATOM 1397 C C . THR A 1 187 ? -7.060 -11.129 3.444 1.00 91.06 187 THR A C 1
ATOM 1399 O O . THR A 1 187 ? -5.831 -11.201 3.373 1.00 91.06 187 THR A O 1
ATOM 1402 N N . GLN A 1 188 ? -7.698 -10.890 4.592 1.00 88.31 188 GLN A N 1
ATOM 1403 C CA . GLN A 1 188 ? -6.996 -10.758 5.872 1.00 88.31 188 GLN A CA 1
ATOM 1404 C C . GLN A 1 188 ? -6.086 -11.967 6.148 1.00 88.31 188 GLN A C 1
ATOM 1406 O O . GLN A 1 188 ? -4.923 -11.799 6.506 1.00 88.31 188 GLN A O 1
ATOM 1411 N N . GLY A 1 189 ? -6.574 -13.186 5.883 1.00 89.62 189 GLY A N 1
ATOM 1412 C CA . GLY A 1 189 ? -5.799 -14.418 6.053 1.00 89.62 189 GLY A CA 1
ATOM 1413 C C . GLY A 1 189 ? -4.543 -14.479 5.178 1.00 89.62 189 GLY A C 1
ATOM 1414 O O . GLY A 1 189 ? -3.480 -14.861 5.664 1.00 89.62 189 GLY A O 1
ATOM 1415 N N . ARG A 1 190 ? -4.631 -14.052 3.910 1.00 93.88 190 ARG A N 1
ATOM 1416 C CA . ARG A 1 190 ? -3.481 -14.011 2.987 1.00 93.88 190 ARG A CA 1
ATOM 1417 C C . ARG A 1 190 ? -2.458 -12.948 3.384 1.00 93.88 190 ARG A C 1
ATOM 1419 O O . ARG A 1 190 ? -1.262 -13.229 3.367 1.00 93.88 190 ARG A O 1
ATOM 1426 N N . ILE A 1 191 ? -2.916 -11.769 3.804 1.00 94.56 191 ILE A N 1
ATOM 1427 C CA . ILE A 1 191 ? -2.036 -10.710 4.323 1.00 94.56 191 ILE A CA 1
ATOM 1428 C C . ILE A 1 191 ? -1.335 -11.190 5.600 1.00 94.56 191 ILE A C 1
ATOM 1430 O O . ILE A 1 191 ? -0.116 -11.080 5.704 1.00 94.56 191 ILE A O 1
ATOM 1434 N N . ARG A 1 192 ? -2.065 -11.821 6.529 1.00 92.44 192 ARG A N 1
ATOM 1435 C CA . ARG A 1 192 ? -1.497 -12.400 7.757 1.00 92.44 192 ARG A CA 1
ATOM 1436 C C . ARG A 1 192 ? -0.463 -13.488 7.462 1.00 92.44 192 ARG A C 1
ATOM 1438 O O . ARG A 1 192 ? 0.588 -13.521 8.099 1.00 92.44 192 ARG A O 1
ATOM 1445 N N . ALA A 1 193 ? -0.725 -14.352 6.481 1.00 92.50 193 ALA A N 1
ATOM 1446 C CA . ALA A 1 193 ? 0.245 -15.351 6.038 1.00 92.50 193 ALA A CA 1
ATOM 1447 C C . ALA A 1 193 ? 1.528 -14.688 5.506 1.00 92.50 193 ALA A C 1
ATOM 1449 O O . ALA A 1 193 ? 2.623 -15.073 5.909 1.00 92.50 193 ALA A O 1
ATOM 1450 N N . ALA A 1 194 ? 1.408 -13.639 4.684 1.00 94.31 194 ALA A N 1
ATOM 1451 C CA . ALA A 1 19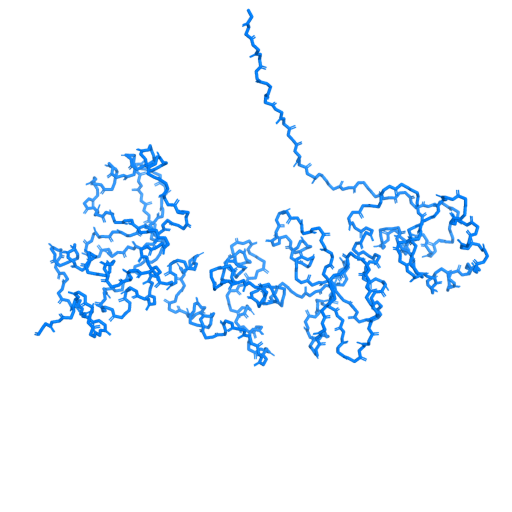4 ? 2.557 -12.879 4.190 1.00 94.31 194 ALA A CA 1
ATOM 1452 C C . ALA A 1 194 ? 3.334 -12.171 5.320 1.00 94.31 194 ALA A C 1
ATOM 1454 O O . ALA A 1 194 ? 4.565 -12.183 5.315 1.00 94.31 194 ALA A O 1
ATOM 1455 N N . MET A 1 195 ? 2.648 -11.637 6.341 1.00 95.00 195 MET A N 1
ATOM 1456 C CA . MET A 1 195 ? 3.296 -11.088 7.545 1.00 95.00 195 MET A CA 1
ATOM 1457 C C . MET A 1 195 ? 4.127 -12.142 8.282 1.00 95.00 195 MET A C 1
ATOM 1459 O O . MET A 1 195 ? 5.186 -11.826 8.827 1.00 95.00 195 MET A O 1
ATOM 1463 N N . GLY A 1 196 ? 3.663 -13.396 8.302 1.00 93.00 196 GLY A N 1
ATOM 1464 C CA . GLY A 1 196 ? 4.387 -14.527 8.885 1.00 93.00 196 GLY A CA 1
ATOM 1465 C C . GLY A 1 196 ? 5.742 -14.784 8.225 1.00 93.00 196 GLY A C 1
ATOM 1466 O O . GLY A 1 196 ? 6.652 -15.282 8.877 1.00 93.00 196 GLY A O 1
ATOM 1467 N N . LEU A 1 197 ? 5.905 -14.380 6.963 1.00 91.94 197 LEU A N 1
ATOM 1468 C CA . LEU A 1 197 ? 7.146 -14.556 6.216 1.00 91.94 197 LEU A CA 1
ATOM 1469 C C . LEU A 1 197 ? 8.147 -13.400 6.423 1.00 91.94 197 LEU A C 1
ATOM 1471 O O . LEU A 1 197 ? 9.324 -13.544 6.089 1.00 91.94 197 LEU A O 1
ATOM 1475 N N . ARG A 1 198 ? 7.723 -12.247 6.959 1.00 91.50 198 ARG A N 1
ATOM 1476 C CA . ARG A 1 198 ? 8.610 -11.096 7.211 1.00 91.50 198 ARG A CA 1
ATOM 1477 C C . ARG A 1 198 ? 9.196 -11.147 8.621 1.00 91.50 198 ARG A C 1
ATOM 1479 O O . ARG A 1 198 ? 8.459 -11.181 9.604 1.00 91.50 198 ARG A O 1
ATOM 1486 N N . SER A 1 199 ? 10.526 -11.083 8.718 1.00 86.75 199 SER A N 1
ATOM 1487 C CA . SER A 1 199 ? 11.243 -11.046 10.001 1.00 86.75 199 SER A CA 1
ATOM 1488 C C . SER A 1 199 ? 11.083 -9.712 10.734 1.00 86.75 199 SER A C 1
ATOM 1490 O O . SER A 1 199 ? 11.060 -9.684 11.961 1.00 86.75 199 SER A O 1
ATOM 1492 N N . ARG A 1 200 ? 10.949 -8.605 9.996 1.00 87.88 200 ARG A N 1
ATOM 1493 C CA . ARG A 1 200 ? 10.722 -7.259 10.534 1.00 87.88 200 ARG A CA 1
ATOM 1494 C C . ARG A 1 200 ? 9.504 -6.648 9.856 1.00 87.88 200 ARG A C 1
ATOM 1496 O O . ARG A 1 200 ? 9.341 -6.772 8.645 1.00 87.88 200 ARG A O 1
ATOM 1503 N N . LEU A 1 201 ? 8.648 -6.027 10.658 1.00 92.44 201 LEU A N 1
ATOM 1504 C CA . LEU A 1 201 ? 7.488 -5.271 10.201 1.00 92.44 201 LEU A CA 1
ATOM 1505 C C . LEU A 1 201 ? 7.136 -4.260 11.293 1.00 92.44 201 LEU A C 1
ATOM 1507 O O . LEU A 1 201 ? 6.833 -4.664 12.414 1.00 92.44 201 LEU A O 1
ATOM 1511 N N . ARG A 1 202 ? 7.198 -2.963 10.972 1.00 92.94 202 ARG A N 1
ATOM 1512 C CA . ARG A 1 202 ? 7.029 -1.862 11.939 1.00 92.94 202 ARG A CA 1
ATOM 1513 C C . ARG A 1 202 ? 5.772 -2.007 12.800 1.00 92.94 202 ARG A C 1
ATOM 1515 O O . ARG A 1 202 ? 5.852 -1.878 14.011 1.00 92.94 202 ARG A O 1
ATOM 1522 N N . TRP A 1 203 ? 4.645 -2.314 12.165 1.00 92.94 203 TRP A N 1
ATOM 1523 C CA . TRP A 1 203 ? 3.323 -2.383 12.794 1.00 92.94 203 TRP A CA 1
ATOM 1524 C C . TRP A 1 203 ? 2.894 -3.818 13.116 1.00 92.94 203 TRP A C 1
ATOM 1526 O O . TRP A 1 203 ? 1.710 -4.137 13.054 1.00 92.94 203 TRP A O 1
ATOM 1536 N N . ARG A 1 204 ? 3.841 -4.741 13.350 1.00 93.00 204 ARG A N 1
ATOM 1537 C CA . ARG A 1 204 ? 3.526 -6.175 13.460 1.00 93.00 204 ARG A CA 1
ATOM 1538 C C . ARG A 1 204 ? 2.503 -6.468 14.552 1.00 93.00 204 ARG A C 1
ATOM 1540 O O . ARG A 1 204 ? 1.574 -7.222 14.285 1.00 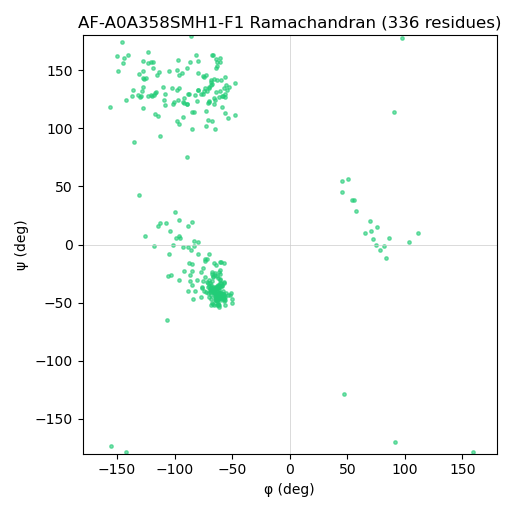93.00 204 ARG A O 1
ATOM 1547 N N . GLY A 1 205 ? 2.707 -5.931 15.754 1.00 88.88 205 GLY A N 1
ATOM 1548 C CA . GLY A 1 205 ? 1.842 -6.208 16.901 1.00 88.88 205 GLY A CA 1
ATOM 1549 C C . GLY A 1 205 ? 0.420 -5.734 16.633 1.00 88.88 205 GLY A C 1
ATOM 1550 O O . GLY A 1 205 ? -0.517 -6.525 16.679 1.00 88.88 205 GLY A O 1
ATOM 1551 N N . GLU A 1 206 ? 0.288 -4.474 16.234 1.00 86.69 206 GLU A N 1
ATOM 1552 C CA . GLU A 1 206 ? -0.996 -3.836 15.974 1.00 86.69 206 GLU A CA 1
ATOM 1553 C C . GLU A 1 206 ? -1.709 -4.439 14.761 1.00 86.69 206 GLU A C 1
ATOM 1555 O O . GLU A 1 206 ? -2.917 -4.637 14.799 1.00 86.69 206 GLU A O 1
ATOM 1560 N N . LEU A 1 207 ? -0.988 -4.799 13.693 1.00 88.75 207 LEU A N 1
ATOM 1561 C CA . LEU A 1 207 ? -1.585 -5.483 12.543 1.00 88.75 207 LEU A CA 1
ATOM 1562 C C . LEU A 1 207 ? -2.031 -6.908 12.891 1.00 88.75 207 LEU A C 1
ATOM 1564 O O . LEU A 1 207 ? -3.078 -7.335 12.418 1.00 88.75 207 LEU A O 1
ATOM 1568 N N . LEU A 1 208 ? -1.263 -7.659 13.691 1.00 87.94 208 LEU A N 1
ATOM 1569 C CA . LEU A 1 208 ? -1.664 -9.005 14.120 1.00 87.94 208 LEU A CA 1
ATOM 1570 C C . LEU A 1 208 ? -2.900 -8.958 15.012 1.00 87.94 208 LEU A C 1
ATOM 1572 O O . LEU A 1 208 ? -3.794 -9.788 14.850 1.00 87.94 208 LEU A O 1
ATOM 1576 N N . GLU A 1 209 ? -2.953 -7.989 15.923 1.00 81.19 209 GLU A N 1
ATOM 1577 C CA . GLU A 1 209 ? -4.129 -7.750 16.743 1.00 81.19 209 GLU A CA 1
ATOM 1578 C C . GLU A 1 209 ? -5.318 -7.378 15.846 1.00 81.19 209 GLU A C 1
ATOM 1580 O O . GLU A 1 209 ? -6.331 -8.075 15.904 1.00 81.19 209 GLU A O 1
ATOM 1585 N N . ALA A 1 210 ? -5.160 -6.394 14.947 1.00 79.62 210 ALA A N 1
ATOM 1586 C CA . ALA A 1 210 ? -6.187 -5.901 14.018 1.00 79.62 210 ALA A CA 1
ATOM 1587 C C . ALA A 1 210 ? -6.713 -6.949 13.017 1.00 79.62 210 ALA A C 1
ATOM 1589 O O . ALA A 1 210 ? -7.816 -6.802 12.498 1.00 79.62 210 ALA A O 1
ATOM 1590 N N . LEU A 1 211 ? -5.924 -7.989 12.730 1.00 80.00 211 LEU A N 1
ATOM 1591 C CA . LEU A 1 211 ? -6.250 -9.092 11.813 1.00 80.00 211 LEU A CA 1
ATOM 1592 C C . LEU A 1 211 ? -6.625 -10.394 12.542 1.00 80.00 211 LEU A C 1
ATOM 1594 O O . LEU A 1 211 ? -6.646 -11.469 11.934 1.00 80.00 211 LEU A O 1
ATOM 1598 N N . SER A 1 212 ? -6.843 -10.347 13.856 1.00 73.69 212 SER A N 1
ATOM 1599 C CA . SER A 1 212 ? -7.267 -11.521 14.620 1.00 73.69 212 SER A CA 1
ATOM 1600 C C . SER A 1 212 ? -8.734 -11.869 14.332 1.00 73.69 212 SER A C 1
ATOM 1602 O O . SER A 1 212 ? -9.561 -10.986 14.142 1.00 73.69 212 SER A O 1
ATOM 1604 N N . ALA A 1 213 ? -9.080 -13.163 14.339 1.00 55.66 213 ALA A N 1
ATOM 1605 C CA . ALA A 1 213 ? -10.417 -13.665 13.974 1.00 55.66 213 ALA A CA 1
ATOM 1606 C C . ALA A 1 213 ? -11.568 -13.124 14.854 1.00 55.66 213 ALA A C 1
ATOM 1608 O O . ALA A 1 213 ? -12.735 -13.232 14.501 1.00 55.66 213 ALA A O 1
ATOM 1609 N N . GLY A 1 214 ? -11.258 -12.527 16.011 1.00 54.47 214 GLY A N 1
ATOM 1610 C CA . GLY A 1 214 ? -12.244 -11.835 16.847 1.00 54.47 214 GLY A CA 1
ATOM 1611 C C . GLY A 1 214 ? -12.600 -10.422 16.367 1.00 54.47 214 GLY A C 1
ATOM 1612 O O . GLY A 1 214 ? -13.511 -9.824 16.940 1.00 54.47 214 GLY A O 1
ATOM 1613 N N . LEU A 1 215 ? -11.878 -9.902 15.365 1.00 55.25 215 LEU A N 1
ATOM 1614 C CA . LEU A 1 215 ? -11.990 -8.555 14.791 1.00 55.25 215 LEU A CA 1
ATOM 1615 C C . LEU A 1 215 ? -12.500 -8.549 13.348 1.00 55.25 215 LEU A C 1
ATOM 1617 O O . LEU A 1 215 ? -12.343 -7.551 12.640 1.00 55.25 215 LEU A O 1
ATOM 1621 N N . ASP A 1 216 ? -13.122 -9.646 12.912 1.00 54.97 216 ASP A N 1
ATOM 1622 C CA . ASP A 1 216 ? -13.887 -9.668 11.671 1.00 54.97 216 ASP A CA 1
ATOM 1623 C C . ASP A 1 216 ? -14.919 -8.528 11.721 1.00 54.97 216 ASP A C 1
ATOM 1625 O O . ASP A 1 216 ? -15.863 -8.558 12.510 1.00 54.97 216 ASP A O 1
ATOM 1629 N N . GLY A 1 217 ? -14.699 -7.482 10.920 1.00 55.44 217 GLY A N 1
ATOM 1630 C CA . GLY A 1 217 ? -15.556 -6.296 10.893 1.00 55.44 217 GLY A CA 1
ATOM 1631 C C . GLY A 1 217 ? -14.939 -5.002 11.427 1.00 55.44 217 GLY A C 1
ATOM 1632 O O . GLY A 1 217 ? -15.676 -4.042 11.592 1.00 55.44 217 GLY A O 1
ATOM 1633 N N . VAL A 1 218 ? -13.631 -4.937 11.698 1.00 64.00 218 VAL A N 1
ATOM 1634 C CA . VAL A 1 218 ? -12.925 -3.650 11.837 1.00 64.00 218 VAL A CA 1
ATOM 1635 C C . VAL A 1 218 ? -12.548 -3.151 10.440 1.00 64.00 218 VAL A C 1
ATOM 1637 O O . VAL A 1 218 ? -11.751 -3.777 9.740 1.00 64.00 218 VAL A O 1
ATOM 1640 N N . HIS A 1 219 ? -13.141 -2.042 10.004 1.00 67.44 219 HIS A N 1
ATOM 1641 C CA . HIS A 1 219 ? -12.978 -1.514 8.642 1.00 67.44 219 HIS A CA 1
ATOM 1642 C C . HIS A 1 219 ? -12.073 -0.284 8.559 1.00 67.44 219 HIS A C 1
ATOM 1644 O O . HIS A 1 219 ? -11.682 0.119 7.458 1.00 67.44 219 HIS A O 1
ATOM 1650 N N . SER A 1 220 ? -11.670 0.268 9.703 1.00 73.50 220 SER A N 1
ATOM 1651 C CA . SER A 1 220 ? -10.806 1.442 9.794 1.00 73.50 220 SER A CA 1
ATOM 1652 C C . SER A 1 220 ? -9.835 1.373 10.976 1.00 73.50 220 SER A C 1
ATOM 1654 O O . SER A 1 220 ? -10.028 0.637 11.945 1.00 73.50 220 SER A O 1
ATOM 1656 N N . GLY A 1 221 ? -8.762 2.171 10.911 1.00 73.81 221 GLY A N 1
ATOM 1657 C CA . GLY A 1 221 ? -7.830 2.308 12.033 1.00 73.81 221 GLY A CA 1
ATOM 1658 C C . GLY A 1 221 ? -8.485 2.944 13.266 1.00 73.81 221 GLY A C 1
ATOM 1659 O O . GLY A 1 221 ? -8.061 2.665 14.386 1.00 73.81 221 GLY A O 1
ATOM 1660 N N . LEU A 1 222 ? -9.529 3.757 13.066 1.00 77.94 222 LEU A N 1
ATOM 1661 C CA . LEU A 1 222 ? -10.316 4.359 14.139 1.00 77.94 222 LEU A CA 1
ATOM 1662 C C . LEU A 1 222 ? -11.163 3.310 14.872 1.00 77.94 222 LEU A C 1
ATOM 1664 O O . LEU A 1 222 ? -11.112 3.255 16.097 1.00 77.94 222 LEU A O 1
ATOM 1668 N N . GLU A 1 223 ? -11.849 2.420 14.147 1.00 83.75 223 GLU A N 1
ATOM 1669 C CA . GLU A 1 223 ? -12.564 1.271 14.732 1.00 83.75 223 GLU A CA 1
ATOM 1670 C C . GLU A 1 223 ? -11.636 0.359 15.541 1.00 83.75 223 GLU A C 1
ATOM 1672 O O . GLU A 1 223 ? -12.000 -0.100 16.628 1.00 83.75 223 GLU A O 1
ATOM 1677 N N . TYR A 1 224 ? -10.417 0.133 15.041 1.00 82.69 224 TYR A N 1
ATOM 1678 C CA . TYR A 1 224 ? -9.404 -0.631 15.763 1.00 82.69 224 TYR A CA 1
ATOM 1679 C C . TYR A 1 224 ? -9.015 0.043 17.082 1.00 82.69 224 TYR A C 1
ATOM 1681 O O . TYR A 1 224 ? -9.042 -0.597 18.134 1.00 82.69 224 TYR A O 1
ATOM 1689 N N . ARG A 1 225 ? -8.668 1.339 17.042 1.00 85.31 225 ARG A N 1
ATOM 1690 C CA . ARG A 1 225 ? -8.306 2.088 18.253 1.00 85.31 225 ARG A CA 1
ATOM 1691 C C . ARG A 1 225 ? -9.459 2.161 19.234 1.00 85.31 225 ARG A C 1
ATOM 1693 O O . ARG A 1 225 ? -9.237 1.973 20.418 1.00 85.31 225 ARG A O 1
ATOM 1700 N N . TYR A 1 226 ? -10.681 2.365 18.756 1.00 89.62 226 TYR A N 1
ATOM 1701 C CA . TYR A 1 226 ? -11.857 2.367 19.613 1.00 89.62 226 TYR A CA 1
ATOM 1702 C C . TYR A 1 226 ? -11.966 1.051 20.388 1.00 89.62 226 TYR A C 1
ATOM 1704 O O . TYR A 1 226 ? -12.095 1.044 21.607 1.00 89.62 226 TYR A O 1
ATOM 1712 N N . LEU A 1 227 ? -11.823 -0.088 19.715 1.00 88.62 227 LEU A N 1
ATOM 1713 C CA . LEU A 1 227 ? -11.858 -1.367 20.411 1.00 88.62 227 LEU A CA 1
ATOM 1714 C C . LEU A 1 227 ? -10.694 -1.539 21.402 1.00 88.62 227 LEU A C 1
ATOM 1716 O O . LEU A 1 227 ? -10.908 -1.997 22.525 1.00 88.62 227 LEU A O 1
ATOM 1720 N N . ARG A 1 228 ? -9.470 -1.216 20.974 1.00 87.81 228 ARG A N 1
ATOM 1721 C CA . ARG A 1 228 ? -8.244 -1.441 21.751 1.00 87.81 228 ARG A CA 1
ATOM 1722 C C . ARG A 1 228 ? -8.120 -0.504 22.949 1.00 87.81 228 ARG A C 1
ATOM 1724 O O . ARG A 1 228 ? -7.708 -0.956 24.008 1.00 87.81 228 ARG A O 1
ATOM 1731 N N . ASP A 1 229 ? -8.467 0.766 22.770 1.00 91.12 229 ASP A N 1
ATOM 1732 C CA . ASP A 1 229 ? -8.197 1.848 23.721 1.00 91.12 229 ASP A CA 1
ATOM 1733 C C . ASP A 1 229 ? -9.451 2.240 24.520 1.00 91.12 229 ASP A C 1
ATOM 1735 O O . ASP A 1 229 ? -9.332 2.709 25.650 1.00 91.12 229 ASP A O 1
ATOM 1739 N N . VAL A 1 230 ? -10.657 2.016 23.978 1.00 94.00 230 VAL A N 1
ATOM 1740 C CA . VAL A 1 230 ? -11.934 2.377 24.623 1.00 94.00 230 VAL A CA 1
ATOM 1741 C C . VAL A 1 230 ? -12.660 1.134 25.139 1.00 94.00 230 VAL A C 1
ATOM 1743 O O . VAL A 1 230 ? -12.803 0.977 26.346 1.00 94.00 230 VAL A O 1
ATOM 1746 N N . GLU A 1 231 ? -13.100 0.223 24.270 1.00 94.25 231 GLU A N 1
ATOM 1747 C CA . GLU A 1 231 ? -14.006 -0.868 24.675 1.00 94.25 231 GLU A CA 1
ATOM 1748 C C . GLU A 1 231 ? -13.327 -1.895 25.596 1.00 94.25 231 GLU A C 1
ATOM 1750 O O . GLU A 1 231 ? -13.825 -2.180 26.687 1.00 94.25 231 GLU A O 1
ATOM 1755 N N . ARG A 1 232 ? -12.166 -2.430 25.194 1.00 92.06 232 ARG A N 1
ATOM 1756 C CA . ARG A 1 232 ? -11.476 -3.493 25.946 1.00 92.06 232 ARG A CA 1
ATOM 1757 C C . ARG A 1 232 ? -10.936 -3.037 27.307 1.00 92.06 232 ARG A C 1
ATOM 1759 O O . ARG A 1 232 ? -11.211 -3.733 28.288 1.00 92.06 232 ARG A O 1
ATOM 1766 N N . PRO A 1 233 ? -10.188 -1.919 27.424 1.00 94.75 233 PRO A N 1
ATOM 1767 C CA . PRO A 1 233 ? -9.559 -1.551 28.693 1.00 94.75 233 PRO A CA 1
ATOM 1768 C C . PRO A 1 233 ? -10.579 -1.179 29.767 1.00 94.75 233 PRO A C 1
ATOM 1770 O O . PRO A 1 233 ? -10.316 -1.378 30.951 1.00 94.75 233 PRO A O 1
ATOM 1773 N N . HIS A 1 234 ? -11.749 -0.689 29.353 1.00 96.50 234 HIS A N 1
ATOM 1774 C CA . HIS A 1 234 ? -12.788 -0.209 30.259 1.00 96.50 234 HIS A CA 1
ATOM 1775 C C . HIS A 1 234 ? -13.869 -1.250 30.560 1.00 96.50 234 HIS A C 1
ATOM 1777 O O . HIS A 1 234 ? -14.870 -0.926 31.195 1.00 96.50 234 HIS A O 1
ATOM 1783 N N . ALA A 1 235 ? -13.669 -2.496 30.104 1.00 95.06 235 ALA A N 1
ATOM 1784 C CA . ALA A 1 235 ? -14.655 -3.568 30.174 1.00 95.06 235 ALA A CA 1
ATOM 1785 C C . ALA A 1 235 ? -16.037 -3.075 29.735 1.00 95.06 235 ALA A C 1
ATOM 1787 O O . ALA A 1 235 ? -16.995 -3.150 30.493 1.00 95.06 235 ALA A O 1
ATOM 1788 N N . LEU A 1 236 ? -16.133 -2.504 28.537 1.00 95.31 236 LEU A N 1
ATOM 1789 C CA . LEU A 1 236 ? -17.423 -2.228 27.912 1.00 95.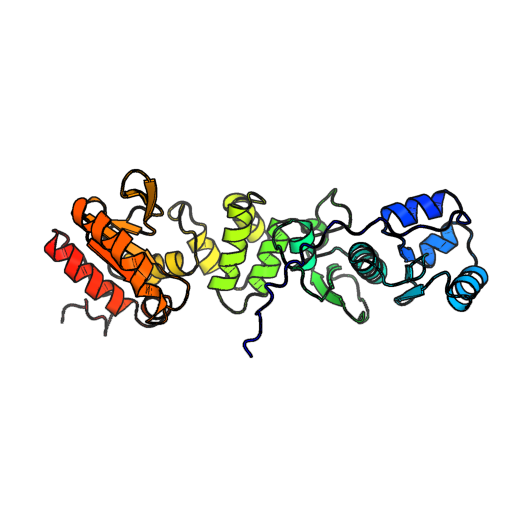31 236 LEU A CA 1
ATOM 1790 C C . LEU A 1 236 ? -17.970 -3.526 27.280 1.00 95.31 236 LEU A C 1
ATOM 1792 O O . LEU A 1 236 ? -17.192 -4.456 27.032 1.00 95.31 236 LEU A O 1
ATOM 1796 N N . PRO A 1 237 ? -19.292 -3.636 27.047 1.00 93.56 237 PRO A N 1
ATOM 1797 C CA . PRO A 1 237 ? -19.874 -4.862 26.518 1.00 93.56 237 PRO A CA 1
ATOM 1798 C C . PRO A 1 237 ? -19.329 -5.161 25.119 1.00 93.56 237 PRO A C 1
ATOM 1800 O O . PRO A 1 237 ? -18.904 -4.269 24.396 1.00 93.56 237 PRO A O 1
ATOM 1803 N N . ARG A 1 238 ? -19.363 -6.419 24.679 1.00 90.81 238 ARG A N 1
ATOM 1804 C CA . ARG A 1 238 ? -18.930 -6.732 23.312 1.00 90.81 238 ARG A CA 1
ATOM 1805 C C . ARG A 1 238 ? -19.977 -6.243 22.312 1.00 90.81 238 ARG A C 1
ATOM 1807 O O . ARG A 1 238 ? -21.081 -6.783 22.266 1.00 90.81 238 ARG A O 1
ATOM 1814 N N . ALA A 1 239 ? -19.627 -5.271 21.477 1.00 90.31 239 ALA A N 1
ATOM 1815 C CA . ALA A 1 239 ? -20.532 -4.776 20.440 1.00 90.31 239 ALA A CA 1
ATOM 1816 C C . ALA A 1 239 ? -20.418 -5.539 19.110 1.00 90.31 239 ALA A C 1
ATOM 1818 O O . ALA A 1 239 ? -19.353 -6.029 18.725 1.00 90.31 239 ALA A O 1
ATOM 1819 N N . THR A 1 240 ? -21.520 -5.565 18.360 1.00 89.12 240 THR A N 1
ATOM 1820 C CA . THR A 1 240 ? -21.549 -6.022 16.963 1.00 89.12 240 THR A CA 1
ATOM 1821 C C . THR A 1 240 ? -20.986 -4.927 16.061 1.00 89.12 240 THR A C 1
ATOM 1823 O O . THR A 1 240 ? -21.417 -3.780 16.154 1.00 89.12 240 THR A O 1
ATOM 1826 N N . ARG A 1 241 ? -20.032 -5.261 15.187 1.00 86.06 241 ARG A N 1
ATOM 1827 C CA . ARG A 1 241 ? -19.419 -4.309 14.246 1.00 86.06 241 ARG A CA 1
ATOM 1828 C C . ARG A 1 241 ? -20.116 -4.310 12.895 1.00 86.06 241 ARG A C 1
ATOM 1830 O O . ARG A 1 241 ? -20.613 -5.356 12.478 1.00 86.06 241 ARG A O 1
ATOM 1837 N N . GLN A 1 242 ? -20.153 -3.150 12.233 1.00 82.31 242 GLN A N 1
ATOM 1838 C CA . GLN A 1 242 ? -20.856 -2.948 10.956 1.00 82.31 242 GLN A CA 1
ATOM 1839 C C . GLN A 1 242 ? -22.258 -3.569 10.970 1.00 82.31 242 GLN A C 1
ATOM 1841 O O . GLN A 1 242 ? -22.675 -4.297 10.060 1.00 82.31 242 GLN A O 1
ATOM 1846 N N . ALA A 1 243 ? -22.984 -3.327 12.059 1.00 84.06 243 ALA A N 1
ATOM 1847 C CA . ALA A 1 243 ? -24.287 -3.919 12.266 1.00 84.06 243 ALA A CA 1
ATOM 1848 C C . ALA A 1 243 ? -25.258 -3.374 11.216 1.00 84.06 243 ALA A C 1
ATOM 1850 O O . ALA A 1 243 ? -25.415 -2.163 11.045 1.00 84.06 243 ALA A O 1
ATOM 1851 N N . ARG A 1 244 ? -25.918 -4.283 10.492 1.00 83.00 244 ARG A N 1
ATOM 1852 C CA . ARG A 1 244 ? -26.934 -3.917 9.503 1.00 83.00 244 ARG A CA 1
ATOM 1853 C C . ARG A 1 244 ? -28.110 -3.259 10.214 1.00 83.00 244 ARG A C 1
ATOM 1855 O O . ARG A 1 244 ? -28.730 -3.873 11.074 1.00 83.00 244 ARG A O 1
ATOM 1862 N N . ALA A 1 245 ? -28.456 -2.056 9.783 1.00 76.19 245 ALA A N 1
ATOM 1863 C CA . ALA A 1 245 ? -29.625 -1.319 10.234 1.00 76.19 245 ALA A CA 1
ATOM 1864 C C . ALA A 1 245 ? -30.583 -1.049 9.064 1.00 76.19 245 ALA A C 1
ATOM 1866 O O . ALA A 1 245 ? -30.196 -1.033 7.889 1.00 76.19 245 ALA A O 1
ATOM 1867 N N . ARG A 1 246 ? -31.860 -0.831 9.384 1.00 68.62 246 ARG A N 1
ATOM 1868 C CA . ARG A 1 246 ? -32.863 -0.329 8.440 1.00 68.62 246 ARG A CA 1
ATOM 1869 C C . ARG A 1 246 ? -33.306 1.042 8.911 1.00 68.62 246 ARG A C 1
ATOM 1871 O O . ARG A 1 246 ? -33.981 1.147 9.915 1.00 68.62 246 ARG A O 1
ATOM 1878 N N . VAL A 1 247 ? -32.938 2.076 8.167 1.00 65.06 247 VAL A N 1
ATOM 1879 C CA . VAL A 1 247 ? -33.242 3.468 8.514 1.00 65.06 247 VAL A CA 1
ATOM 1880 C C . VAL A 1 247 ? -34.137 4.023 7.411 1.00 65.06 247 VAL A C 1
ATOM 1882 O O . VAL A 1 247 ? -33.714 4.109 6.255 1.00 65.06 247 VAL A O 1
ATOM 1885 N N . GLY A 1 248 ? -35.405 4.307 7.731 1.00 63.56 248 GLY A N 1
ATOM 1886 C CA . GLY A 1 248 ? -36.392 4.789 6.752 1.00 63.56 248 GLY A CA 1
ATOM 1887 C C . GLY A 1 248 ? -36.566 3.860 5.538 1.00 63.56 248 GLY A C 1
ATOM 1888 O O . GLY A 1 248 ? -36.633 4.325 4.402 1.00 63.56 248 GLY A O 1
ATOM 1889 N N . GLY A 1 249 ? -36.534 2.539 5.752 1.00 66.00 249 GLY A N 1
ATOM 1890 C CA . GLY A 1 249 ? -36.668 1.528 4.692 1.00 66.00 249 GLY A CA 1
ATOM 1891 C C . GLY A 1 249 ? -35.410 1.277 3.844 1.00 66.00 249 GLY A C 1
ATOM 1892 O O . GLY A 1 249 ? -35.400 0.355 3.028 1.00 66.00 249 GLY A O 1
ATOM 1893 N N . ARG A 1 250 ? -34.320 2.031 4.046 1.00 69.00 250 ARG A N 1
ATOM 1894 C CA . ARG A 1 250 ? -33.031 1.821 3.363 1.00 69.00 250 ARG A CA 1
ATOM 1895 C C . ARG A 1 250 ? -32.062 1.029 4.235 1.00 69.00 250 ARG A C 1
ATOM 1897 O O . ARG A 1 250 ? -32.102 1.110 5.460 1.00 69.00 250 ARG A O 1
ATOM 1904 N N . ARG A 1 251 ? -31.175 0.258 3.593 1.00 74.12 251 ARG A N 1
ATOM 1905 C CA . ARG A 1 251 ? -30.071 -0.424 4.285 1.00 74.12 251 ARG A CA 1
ATOM 1906 C C . ARG A 1 251 ? -29.059 0.625 4.743 1.00 74.12 251 ARG A C 1
ATOM 1908 O O . ARG A 1 251 ? -28.549 1.374 3.915 1.00 74.12 251 ARG A O 1
ATOM 1915 N N . ALA A 1 252 ? -28.780 0.640 6.035 1.00 75.31 252 ALA A N 1
ATOM 1916 C CA . ALA A 1 252 ? -27.712 1.404 6.658 1.00 75.31 252 ALA A CA 1
ATOM 1917 C C . ALA A 1 252 ? -26.799 0.444 7.432 1.00 75.31 252 ALA A C 1
ATOM 1919 O O . ALA A 1 252 ? -27.159 -0.711 7.673 1.00 75.31 252 ALA A O 1
ATOM 1920 N N . TYR A 1 253 ? -25.622 0.921 7.809 1.00 79.06 253 TYR A N 1
ATOM 1921 C CA . TYR A 1 253 ? -24.697 0.208 8.681 1.00 79.06 253 TYR A CA 1
ATOM 1922 C C . TYR A 1 253 ? -24.370 1.115 9.862 1.00 79.06 253 TYR A C 1
ATOM 1924 O O . TYR A 1 253 ? -24.331 2.331 9.689 1.00 79.06 253 TYR A O 1
ATOM 1932 N N . ARG A 1 254 ? -24.217 0.513 11.040 1.00 84.38 254 ARG A N 1
ATOM 1933 C CA . ARG A 1 254 ? -23.716 1.159 12.257 1.00 84.38 254 ARG A CA 1
ATOM 1934 C C . ARG A 1 254 ? -22.324 0.624 12.524 1.00 84.38 254 ARG A C 1
ATOM 1936 O O . ARG A 1 254 ? -22.173 -0.602 12.553 1.00 84.38 254 ARG A O 1
ATOM 1943 N N . ASP A 1 255 ? -21.346 1.493 12.745 1.00 85.38 255 ASP A N 1
ATOM 1944 C CA . ASP A 1 255 ? -19.964 1.038 12.938 1.00 85.38 255 ASP A CA 1
ATOM 1945 C C . ASP A 1 255 ? -19.841 0.098 14.141 1.00 85.38 255 ASP A C 1
ATOM 1947 O O . ASP A 1 255 ? -19.254 -0.984 14.044 1.00 85.38 255 ASP A O 1
ATOM 1951 N N . VAL A 1 256 ? -20.481 0.464 15.253 1.00 89.81 256 VAL A N 1
ATOM 1952 C CA . VAL A 1 256 ? -20.508 -0.307 16.496 1.00 89.81 256 VAL A CA 1
ATOM 1953 C C . VAL A 1 256 ? -21.930 -0.305 17.065 1.00 89.81 256 VAL A C 1
ATOM 1955 O O . VAL A 1 256 ? -22.530 0.749 17.255 1.00 89.81 256 VAL A O 1
ATOM 1958 N N . LEU A 1 257 ? -22.480 -1.483 17.370 1.00 92.12 257 LEU A N 1
ATOM 1959 C CA . LEU A 1 257 ? -23.811 -1.641 17.959 1.00 92.12 257 LEU A CA 1
ATOM 1960 C C . LEU A 1 257 ? -23.770 -2.507 19.221 1.00 92.12 257 LEU A C 1
ATOM 1962 O O . LEU A 1 257 ? -23.511 -3.712 19.172 1.00 92.12 257 LEU A O 1
ATOM 1966 N N . TYR A 1 258 ? -24.137 -1.896 20.338 1.00 93.25 258 TYR A N 1
ATOM 1967 C CA . TYR A 1 258 ? -24.444 -2.541 21.606 1.00 93.25 258 TYR A CA 1
ATOM 1968 C C . TYR A 1 258 ? -25.939 -2.881 21.633 1.00 93.25 258 TYR A C 1
ATOM 1970 O O . TYR A 1 258 ? -26.742 -2.175 22.243 1.00 93.25 258 TYR A O 1
ATOM 1978 N N . ALA A 1 259 ? -26.321 -3.929 20.897 1.00 91.12 259 ALA A N 1
ATOM 1979 C CA . ALA A 1 259 ? -27.723 -4.232 20.592 1.00 91.12 259 ALA A CA 1
ATOM 1980 C C . ALA A 1 259 ? -28.590 -4.436 21.845 1.00 91.12 259 ALA A C 1
ATOM 1982 O O . ALA A 1 259 ? -29.681 -3.881 21.916 1.00 91.12 259 ALA A O 1
ATOM 1983 N N . GLU A 1 260 ? -28.074 -5.161 22.843 1.00 93.00 260 GLU A N 1
ATOM 1984 C CA . GLU A 1 260 ? -28.749 -5.416 24.128 1.00 93.00 260 GLU A CA 1
ATOM 1985 C C . GLU A 1 260 ? -29.123 -4.123 24.864 1.00 93.00 260 GLU A C 1
ATOM 1987 O O . GLU A 1 260 ? -30.165 -4.045 25.506 1.00 93.00 260 GLU A O 1
ATOM 1992 N N . TYR A 1 261 ? -28.308 -3.082 24.702 1.00 93.75 261 TYR A N 1
ATOM 1993 C CA . TYR A 1 261 ? -28.489 -1.795 25.363 1.00 93.75 261 TYR A CA 1
ATOM 1994 C C . TYR A 1 261 ? -29.112 -0.749 24.429 1.00 93.75 261 TYR A C 1
ATOM 1996 O O . TYR A 1 261 ? -29.312 0.393 24.825 1.00 93.75 261 TYR A O 1
ATOM 2004 N N . GLY A 1 262 ? -29.415 -1.077 23.169 1.00 91.88 262 GLY A N 1
ATOM 2005 C CA . GLY A 1 262 ? -29.914 -0.106 22.189 1.00 91.88 262 GLY A CA 1
ATOM 2006 C C . GLY A 1 262 ? -29.007 1.126 22.047 1.00 91.88 262 GLY A C 1
ATOM 2007 O O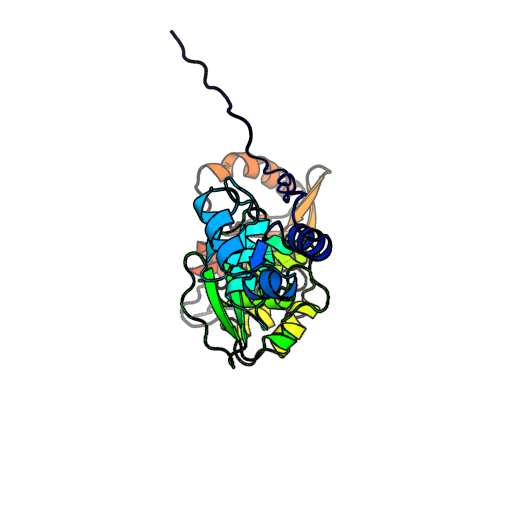 . GLY A 1 262 ? -29.502 2.248 21.946 1.00 91.88 262 GLY A O 1
ATOM 2008 N N . VAL A 1 263 ? -27.686 0.938 22.093 1.00 92.38 263 VAL A N 1
ATOM 2009 C CA . VAL A 1 263 ? -26.702 2.015 21.899 1.00 92.38 263 VAL A CA 1
ATOM 2010 C C . VAL A 1 263 ? -25.878 1.721 20.653 1.00 92.38 263 VAL A C 1
ATOM 2012 O O . VAL A 1 263 ? -25.347 0.623 20.496 1.00 92.38 263 VAL A O 1
ATOM 2015 N N . ALA A 1 264 ? -25.754 2.702 19.771 1.00 91.25 264 ALA A N 1
ATOM 2016 C CA . ALA A 1 264 ? -24.870 2.667 18.617 1.00 91.25 264 ALA A CA 1
ATOM 2017 C C . ALA A 1 264 ? -23.753 3.704 18.774 1.00 91.25 264 ALA A C 1
ATOM 2019 O O . ALA A 1 264 ? -23.955 4.767 19.363 1.00 91.25 264 ALA A O 1
ATOM 2020 N N . VAL A 1 265 ? -22.582 3.400 18.222 1.00 90.38 265 VAL A N 1
ATOM 2021 C CA . VAL A 1 265 ? -21.475 4.343 18.073 1.00 90.38 265 VAL A CA 1
ATOM 2022 C C . VAL A 1 265 ? -21.101 4.422 16.597 1.00 90.38 265 VAL A C 1
ATOM 2024 O O . VAL A 1 265 ? -20.866 3.388 15.971 1.00 90.38 265 VAL A O 1
ATOM 2027 N N . GLU A 1 266 ? -21.053 5.641 16.064 1.00 88.00 266 GLU A N 1
ATOM 2028 C CA . GLU A 1 266 ? -20.508 5.940 14.734 1.00 88.00 266 GLU A CA 1
ATOM 2029 C C . GLU A 1 266 ? -19.106 6.538 14.894 1.00 88.00 266 GLU A C 1
ATOM 2031 O O . GLU A 1 266 ? -18.877 7.404 15.749 1.00 88.00 266 GLU A O 1
ATOM 2036 N N . LEU A 1 267 ? -18.163 6.060 14.088 1.00 84.62 267 LEU A N 1
ATOM 2037 C CA . LEU A 1 267 ? -16.756 6.431 14.160 1.00 84.62 267 LEU A CA 1
ATOM 2038 C C . LEU A 1 267 ? -16.373 7.227 12.913 1.00 84.62 267 LEU A C 1
ATOM 2040 O O . LEU A 1 267 ? -15.976 6.688 11.880 1.00 84.62 267 LEU A O 1
ATOM 2044 N N . ASP A 1 268 ? -16.461 8.549 13.035 1.00 76.50 268 ASP A N 1
ATOM 2045 C CA . ASP A 1 268 ? -16.228 9.471 11.929 1.00 76.50 268 ASP A CA 1
ATOM 2046 C C . ASP A 1 268 ? -14.721 9.768 11.786 1.00 76.50 268 ASP A C 1
ATOM 2048 O O . ASP A 1 268 ? -14.127 10.583 12.495 1.00 76.50 268 ASP A O 1
ATOM 2052 N N . GLY A 1 269 ? -14.070 9.082 10.839 1.00 59.16 269 GLY A N 1
ATOM 2053 C CA . GLY A 1 269 ? -12.632 9.228 10.560 1.00 59.16 269 GLY A CA 1
ATOM 2054 C C . GLY A 1 269 ? -12.221 10.546 9.884 1.00 59.16 269 GLY A C 1
ATOM 2055 O O . GLY A 1 269 ? -11.036 10.863 9.823 1.00 59.16 269 GLY A O 1
ATOM 2056 N N . GLN A 1 270 ? -13.172 11.330 9.370 1.00 52.66 270 GLN A N 1
ATOM 2057 C CA . GLN A 1 270 ? -12.918 12.689 8.884 1.00 52.66 270 GLN A CA 1
ATOM 2058 C C . GLN A 1 270 ? -13.111 13.641 10.062 1.00 52.66 270 GLN A C 1
ATOM 2060 O O . GLN A 1 270 ? -14.188 13.662 10.649 1.00 52.66 270 GLN A O 1
ATOM 2065 N N . ALA A 1 271 ? -12.075 14.401 10.428 1.00 41.38 271 ALA A N 1
ATOM 2066 C CA . ALA A 1 271 ? -12.152 15.399 11.491 1.00 41.38 271 ALA A CA 1
ATOM 2067 C C . ALA A 1 271 ? -13.404 16.269 11.300 1.00 41.38 271 ALA A C 1
ATOM 2069 O O . ALA A 1 271 ? -13.508 17.008 10.322 1.00 41.38 271 ALA A O 1
ATOM 2070 N N . ALA A 1 272 ? -14.378 16.141 12.199 1.00 36.56 272 ALA A N 1
ATOM 2071 C CA . ALA A 1 272 ? -15.625 16.867 12.075 1.00 36.56 272 ALA A CA 1
ATOM 2072 C C . ALA A 1 272 ? -15.362 18.368 12.276 1.00 36.56 272 ALA A C 1
ATOM 2074 O O . ALA A 1 272 ? -15.130 18.834 13.392 1.00 36.56 272 ALA A O 1
ATOM 2075 N N . HIS A 1 273 ? -15.406 19.139 11.187 1.00 38.75 273 HIS A N 1
ATOM 2076 C CA . HIS A 1 273 ? -15.685 20.565 11.279 1.00 38.75 273 HIS A CA 1
ATOM 2077 C C . HIS A 1 273 ? -17.152 20.745 11.720 1.00 38.75 273 HIS A C 1
ATOM 2079 O O . HIS A 1 273 ? -18.027 20.047 11.202 1.00 38.75 273 HIS A O 1
ATOM 2085 N N . PRO A 1 274 ? -17.468 21.711 12.605 1.00 47.38 274 PRO A N 1
ATOM 2086 C CA . PRO A 1 274 ? -18.825 21.916 13.135 1.00 47.38 274 PRO A CA 1
ATOM 2087 C C . PRO A 1 274 ? -19.925 22.162 12.080 1.00 47.38 274 PRO A C 1
ATOM 2089 O O . PRO A 1 274 ? -21.110 22.088 12.400 1.00 47.38 274 PRO A O 1
ATOM 2092 N N . GLY A 1 275 ? -19.555 22.498 10.838 1.00 42.75 275 GLY A N 1
ATOM 2093 C CA . GLY A 1 275 ? -20.480 22.888 9.768 1.00 42.75 275 GLY A CA 1
ATOM 2094 C C . GLY A 1 275 ? -21.095 21.732 8.970 1.00 42.75 275 GLY A C 1
ATOM 2095 O O . GLY A 1 275 ? -22.268 21.820 8.606 1.00 42.75 275 GLY A O 1
ATOM 2096 N N . ASP A 1 276 ? -20.354 20.643 8.740 1.00 39.97 276 ASP A N 1
ATOM 2097 C CA . ASP A 1 276 ? -20.788 19.543 7.854 1.00 39.97 276 ASP A CA 1
ATOM 2098 C C . ASP A 1 276 ? -21.683 18.510 8.559 1.00 39.97 276 ASP A C 1
ATOM 2100 O O . ASP A 1 276 ? -22.432 17.771 7.916 1.00 39.97 276 ASP A O 1
ATOM 2104 N N . LEU A 1 277 ? -21.669 18.524 9.894 1.00 46.91 277 LEU A N 1
ATOM 2105 C CA . LEU A 1 277 ? -22.511 17.706 10.768 1.00 46.91 277 LEU A CA 1
ATOM 2106 C C . LEU A 1 277 ? -24.012 17.999 10.568 1.00 46.91 277 LEU A C 1
ATOM 2108 O O . LEU A 1 277 ? -24.833 17.092 10.471 1.00 46.91 277 LEU A O 1
ATOM 2112 N N . ARG A 1 278 ? -24.401 19.267 10.380 1.00 40.22 278 ARG A N 1
ATOM 2113 C CA . ARG A 1 278 ? -25.806 19.697 10.535 1.00 40.22 278 ARG A CA 1
ATOM 2114 C C . ARG A 1 278 ? -26.828 19.059 9.586 1.00 40.22 278 ARG A C 1
ATOM 2116 O O . ARG A 1 278 ? -27.964 18.857 10.002 1.00 40.22 278 ARG A O 1
ATOM 2123 N N . TRP A 1 279 ? -26.495 18.760 8.329 1.00 33.12 279 TRP A N 1
ATOM 2124 C CA . TRP A 1 279 ? -27.523 18.403 7.330 1.00 33.12 279 TRP A CA 1
ATOM 2125 C C . TRP A 1 279 ? -27.740 16.896 7.139 1.00 33.12 279 TRP A C 1
ATOM 2127 O O . TRP A 1 279 ? -28.866 16.475 6.862 1.00 33.12 279 TRP A O 1
ATOM 2137 N N . ASN A 1 280 ? -26.699 16.077 7.322 1.00 43.47 280 ASN A N 1
ATOM 2138 C CA . ASN A 1 280 ? -26.830 14.616 7.340 1.00 43.47 280 ASN A CA 1
ATOM 2139 C C . ASN A 1 280 ? -27.185 14.078 8.742 1.00 43.47 280 ASN A C 1
ATOM 2141 O O . ASN A 1 280 ? -27.852 13.042 8.814 1.00 43.47 280 ASN A O 1
ATOM 2145 N N . ASP A 1 281 ? -26.831 14.789 9.826 1.00 51.84 281 ASP A N 1
ATOM 2146 C CA . ASP A 1 281 ? -27.181 14.408 11.208 1.00 51.84 281 ASP A CA 1
ATOM 2147 C C . ASP A 1 281 ? -28.681 14.424 11.457 1.00 51.84 281 ASP A C 1
ATOM 2149 O O . ASP A 1 281 ? -29.235 13.423 11.903 1.00 51.84 281 ASP A O 1
ATOM 2153 N N . ILE A 1 282 ? -29.373 15.494 11.056 1.00 45.31 282 ILE A N 1
ATOM 2154 C CA . ILE A 1 282 ? -30.810 15.644 11.333 1.00 45.31 282 ILE A CA 1
ATOM 2155 C C . ILE A 1 282 ? -31.626 14.481 10.743 1.00 45.31 282 ILE A C 1
ATOM 2157 O O . ILE A 1 282 ? -32.601 14.034 11.340 1.00 45.31 282 ILE A O 1
ATOM 2161 N N . ARG A 1 283 ? -31.238 13.939 9.579 1.00 48.41 283 ARG A N 1
ATOM 2162 C CA . ARG A 1 283 ? -31.986 12.840 8.940 1.00 48.41 283 ARG A CA 1
ATOM 2163 C C . ARG A 1 283 ? -31.679 11.463 9.536 1.00 48.41 283 ARG A C 1
ATOM 2165 O O . ARG A 1 283 ? -32.561 10.608 9.505 1.00 48.41 283 ARG A O 1
ATOM 2172 N N . ARG A 1 284 ? -30.463 11.227 10.050 1.00 51.31 284 ARG A N 1
ATOM 2173 C CA . ARG A 1 284 ? -30.095 9.949 10.691 1.00 51.31 284 ARG A CA 1
ATOM 2174 C C . ARG A 1 284 ? -30.543 9.885 12.144 1.00 51.31 284 ARG A C 1
ATOM 2176 O O . ARG A 1 284 ? -31.054 8.843 12.548 1.00 51.31 284 ARG A O 1
ATOM 2183 N N . ASP A 1 285 ? -30.416 10.979 12.887 1.00 52.78 285 ASP A N 1
ATOM 2184 C CA . ASP A 1 285 ? -30.788 11.036 14.303 1.00 52.78 285 ASP A CA 1
ATOM 2185 C C . ASP A 1 285 ? -32.311 10.926 14.472 1.00 52.78 285 ASP A C 1
ATOM 2187 O O . ASP A 1 285 ? -32.781 10.139 15.293 1.00 52.78 285 ASP A O 1
ATOM 2191 N N . ASN A 1 286 ? -33.094 11.574 13.596 1.00 45.53 286 ASN A N 1
ATOM 2192 C CA . ASN A 1 286 ? -34.558 11.443 13.590 1.00 45.53 286 ASN A CA 1
ATOM 2193 C C . ASN A 1 286 ? -35.037 10.013 13.298 1.00 45.53 286 ASN A C 1
ATOM 2195 O O . ASN A 1 286 ? -36.104 9.612 13.755 1.00 45.53 286 ASN A O 1
ATOM 2199 N N . ALA A 1 287 ? -34.264 9.235 12.539 1.00 48.12 287 ALA A N 1
ATOM 2200 C CA . ALA A 1 287 ? -34.625 7.866 12.197 1.00 48.12 287 ALA A CA 1
ATOM 2201 C C . ALA A 1 287 ? -34.068 6.828 13.194 1.00 48.12 287 ALA A C 1
ATOM 2203 O O . ALA A 1 287 ? -34.646 5.758 13.319 1.00 48.12 287 ALA A O 1
ATOM 2204 N N . ALA A 1 288 ? -33.000 7.144 13.940 1.00 49.47 288 ALA A N 1
ATOM 2205 C CA . ALA A 1 288 ? -32.498 6.322 15.049 1.00 49.47 288 ALA A CA 1
ATOM 2206 C C . ALA A 1 288 ? -33.363 6.458 16.315 1.00 49.47 288 ALA A C 1
ATOM 2208 O O . ALA A 1 288 ? -33.613 5.469 17.005 1.00 49.47 288 ALA A O 1
ATOM 2209 N N . ALA A 1 289 ? -33.870 7.669 16.577 1.00 50.62 289 ALA A N 1
ATOM 2210 C CA . ALA A 1 289 ? -34.792 7.936 17.678 1.00 50.62 289 ALA A CA 1
ATOM 2211 C C . ALA A 1 289 ? -36.102 7.133 17.555 1.00 50.62 289 ALA A C 1
ATOM 2213 O O . ALA A 1 289 ? -36.664 6.729 18.571 1.00 50.62 289 ALA A O 1
ATOM 2214 N N . ALA A 1 290 ? -36.550 6.840 16.327 1.00 50.66 290 ALA A N 1
ATOM 2215 C CA . ALA A 1 290 ? -37.741 6.029 16.065 1.00 50.66 290 ALA A CA 1
ATOM 2216 C C . ALA A 1 290 ? -37.589 4.548 16.476 1.00 50.66 290 ALA A C 1
ATOM 2218 O O . ALA A 1 290 ? -38.584 3.914 16.812 1.00 50.66 290 ALA A O 1
ATOM 2219 N N . ASP A 1 291 ? -36.358 4.022 16.516 1.00 62.97 291 ASP A N 1
ATOM 2220 C CA . ASP A 1 291 ? -36.052 2.627 16.879 1.00 62.97 291 ASP A CA 1
ATOM 2221 C C . ASP A 1 291 ? -35.598 2.477 18.350 1.00 62.97 291 ASP A C 1
ATOM 2223 O O . ASP A 1 291 ? -35.170 1.404 18.774 1.00 62.97 291 ASP A O 1
ATOM 2227 N N . GLY A 1 292 ? -35.639 3.555 19.146 1.00 76.38 292 GLY A N 1
ATOM 2228 C CA . GLY A 1 292 ? -35.180 3.550 20.542 1.00 76.38 292 GLY A CA 1
ATOM 2229 C C . GLY A 1 292 ? -33.657 3.440 20.712 1.00 76.38 292 GLY A C 1
ATOM 2230 O O . GLY A 1 292 ? -33.179 3.228 21.835 1.00 76.38 292 GLY A O 1
ATOM 2231 N N . ILE A 1 293 ? -32.888 3.602 19.628 1.00 85.44 293 ILE A N 1
ATOM 2232 C CA . ILE A 1 293 ? -31.425 3.502 19.629 1.00 85.44 293 ILE A CA 1
ATOM 2233 C C . ILE A 1 293 ? -30.800 4.879 19.870 1.00 85.44 293 ILE A C 1
ATOM 2235 O O . ILE A 1 293 ? -30.992 5.805 19.083 1.00 85.44 293 ILE A O 1
ATOM 2239 N N . ILE A 1 294 ? -29.988 5.002 20.924 1.00 86.75 294 ILE A N 1
ATOM 2240 C CA . ILE A 1 294 ? -29.149 6.190 21.141 1.00 86.75 294 ILE A CA 1
ATOM 2241 C C . ILE A 1 294 ? -27.879 6.037 20.311 1.00 86.75 294 ILE A C 1
ATOM 2243 O O . ILE A 1 294 ? -27.210 5.012 20.402 1.00 86.75 294 ILE A O 1
ATOM 2247 N N . THR A 1 295 ? -27.542 7.050 19.513 1.00 85.44 295 THR A N 1
ATOM 2248 C CA . THR A 1 295 ? -26.312 7.064 18.712 1.00 85.44 295 THR A CA 1
ATOM 2249 C C . THR A 1 295 ? -25.333 8.084 19.283 1.00 85.44 295 THR A C 1
ATOM 2251 O O . THR A 1 295 ? -25.678 9.256 19.410 1.00 85.44 295 THR A O 1
ATOM 2254 N N . LEU A 1 296 ? -24.122 7.643 19.616 1.00 86.88 296 LEU A N 1
ATOM 2255 C CA . LEU A 1 296 ? -22.996 8.503 19.986 1.00 86.88 296 LEU A CA 1
ATOM 2256 C C . LEU A 1 296 ? -22.004 8.559 18.827 1.00 86.88 296 LEU A C 1
ATOM 2258 O O . LEU A 1 296 ? -21.885 7.604 18.059 1.00 86.88 296 LEU A O 1
ATOM 2262 N N . ARG A 1 297 ? -21.296 9.676 18.686 1.00 87.12 297 ARG A N 1
ATOM 2263 C CA . ARG A 1 297 ? -20.351 9.883 17.589 1.00 87.12 297 ARG A CA 1
ATOM 2264 C C . ARG A 1 297 ? -19.016 10.322 18.130 1.00 87.12 297 ARG A C 1
ATOM 2266 O O . ARG A 1 297 ? -18.966 11.238 18.946 1.00 87.12 297 ARG A O 1
ATOM 2273 N N . TYR A 1 298 ? -17.963 9.674 17.654 1.00 83.38 298 TYR A N 1
ATOM 2274 C CA . TYR A 1 298 ? -16.604 9.986 18.064 1.00 83.38 298 TYR A CA 1
ATOM 2275 C C . TYR A 1 298 ? -15.715 10.123 16.846 1.00 83.38 298 TYR A C 1
ATOM 2277 O O . TYR A 1 298 ? -15.670 9.250 15.977 1.00 83.38 298 TYR A O 1
ATOM 2285 N N . GLY A 1 299 ? -15.000 11.237 16.808 1.00 79.50 299 GLY A N 1
ATOM 2286 C CA . GLY A 1 299 ? -13.974 11.482 15.824 1.00 79.50 299 GLY A CA 1
ATOM 2287 C C . GLY A 1 299 ? -12.633 10.894 16.245 1.00 79.50 299 GLY A C 1
ATOM 2288 O O . GLY A 1 299 ? -12.435 10.347 17.335 1.00 79.50 299 GLY A O 1
ATOM 2289 N N . TRP A 1 300 ? -11.653 11.077 15.368 1.00 75.19 300 TRP A N 1
ATOM 2290 C CA . TRP A 1 300 ? -10.286 10.627 15.603 1.00 75.19 300 TRP A CA 1
ATOM 2291 C C . TRP A 1 300 ? -9.658 11.186 16.886 1.00 75.19 300 TRP A C 1
ATOM 2293 O O . TRP A 1 300 ? -8.996 10.452 17.623 1.00 75.19 300 TRP A O 1
ATOM 2303 N N . LEU A 1 301 ? -9.824 12.484 17.154 1.00 75.50 301 LEU A N 1
ATOM 2304 C CA . LEU A 1 301 ? -9.223 13.125 18.328 1.00 75.50 301 LEU A CA 1
ATOM 2305 C C . LEU A 1 301 ? -9.807 12.572 19.631 1.00 75.50 301 LEU A C 1
ATOM 2307 O O . LEU A 1 301 ? -9.049 12.343 20.571 1.00 75.50 301 LEU A O 1
ATOM 2311 N N . ASP A 1 302 ? -11.104 12.271 19.656 1.00 82.44 302 ASP A N 1
ATOM 2312 C CA . ASP A 1 302 ? -11.775 11.701 20.825 1.00 82.44 302 ASP A CA 1
ATOM 2313 C C . ASP A 1 302 ? -11.172 10.339 21.176 1.00 82.44 302 ASP A C 1
ATOM 2315 O O . ASP A 1 302 ? -10.668 10.132 22.278 1.00 82.44 302 ASP A O 1
ATOM 2319 N N . VAL A 1 303 ? -11.130 9.426 20.203 1.00 84.06 303 VAL A N 1
ATOM 2320 C CA . VAL A 1 303 ? -10.644 8.057 20.423 1.00 84.06 303 VAL A CA 1
ATOM 2321 C C . VAL A 1 303 ? -9.132 8.013 20.643 1.00 84.06 303 VAL A C 1
ATOM 2323 O O . VAL A 1 303 ? -8.649 7.206 21.432 1.00 84.06 303 VAL A O 1
ATOM 2326 N N . SER A 1 304 ? -8.358 8.850 19.945 1.00 77.50 304 SER A N 1
ATOM 2327 C CA . SER A 1 304 ? -6.894 8.774 19.998 1.00 77.50 304 SER A CA 1
ATOM 2328 C C . SER A 1 304 ? -6.264 9.555 21.147 1.00 77.50 304 SER A C 1
ATOM 2330 O O . SER A 1 304 ? -5.197 9.150 21.603 1.00 77.50 304 SER A O 1
ATOM 2332 N N . GLN A 1 305 ? -6.870 10.664 21.580 1.00 81.00 305 GLN A N 1
ATOM 2333 C CA . GLN A 1 305 ? -6.320 11.524 22.636 1.00 81.00 305 GLN A CA 1
ATOM 2334 C C . GLN A 1 305 ? -7.068 11.372 23.958 1.00 81.00 305 GLN A C 1
ATOM 2336 O O . GLN A 1 305 ? -6.491 11.605 25.015 1.00 81.00 305 GLN A O 1
ATOM 2341 N N . GLN A 1 306 ? -8.347 10.997 23.911 1.00 87.31 306 GLN A N 1
ATOM 2342 C CA . GLN A 1 306 ? -9.234 10.990 25.073 1.00 87.31 306 GLN A CA 1
ATOM 2343 C C . GLN A 1 306 ? -10.010 9.664 25.238 1.00 87.31 306 GLN A C 1
ATOM 2345 O O . GLN A 1 306 ? -11.194 9.692 25.588 1.00 87.31 306 GLN A O 1
ATOM 2350 N N . PRO A 1 307 ? -9.382 8.481 25.054 1.00 92.94 307 PRO A N 1
ATOM 2351 C CA . PRO A 1 307 ? -10.100 7.203 25.057 1.00 92.94 307 PRO A CA 1
ATOM 2352 C C . PRO A 1 307 ? -10.849 6.927 26.368 1.00 92.94 307 PRO A C 1
ATOM 2354 O O . PRO A 1 307 ? -11.962 6.406 26.344 1.00 92.94 307 PRO A O 1
ATOM 2357 N N . CYS A 1 308 ? -10.288 7.330 27.513 1.00 94.94 308 CYS A N 1
ATOM 2358 C CA . CYS A 1 308 ? -10.928 7.153 28.817 1.00 94.94 308 CYS A CA 1
ATOM 2359 C C . CYS A 1 308 ? -12.170 8.040 28.999 1.00 94.94 308 CYS A C 1
ATOM 2361 O O . CYS A 1 308 ? -13.124 7.627 29.654 1.00 94.94 308 CYS A O 1
ATOM 2363 N N . LEU A 1 309 ? -12.184 9.244 28.413 1.00 90.50 309 LEU A N 1
ATOM 2364 C CA . LEU A 1 309 ? -13.356 10.127 28.449 1.00 90.50 309 LEU A CA 1
ATOM 2365 C C . LEU A 1 309 ? -14.461 9.602 27.532 1.00 90.50 309 LEU A C 1
ATOM 2367 O O . LEU A 1 309 ? -15.621 9.576 27.935 1.00 90.50 309 LEU A O 1
ATOM 2371 N N . VAL A 1 310 ? -14.097 9.109 26.343 1.00 92.31 310 VAL A N 1
ATOM 2372 C CA . VAL A 1 310 ? -15.029 8.408 25.447 1.00 92.31 310 VAL A CA 1
ATOM 2373 C C . VAL A 1 310 ? -15.653 7.207 26.161 1.00 92.31 310 VAL A C 1
ATOM 2375 O O . VAL A 1 310 ? -16.872 7.043 26.145 1.00 92.31 310 VAL A O 1
ATOM 2378 N N . ALA A 1 311 ? -14.836 6.391 26.834 1.00 95.94 311 ALA A N 1
ATOM 2379 C CA . ALA A 1 311 ? -15.320 5.235 27.580 1.00 95.94 311 ALA A CA 1
ATOM 2380 C C . ALA A 1 311 ? -16.265 5.634 28.718 1.00 95.94 311 ALA A C 1
ATOM 2382 O O . ALA A 1 311 ? -17.294 4.989 28.895 1.00 95.94 311 ALA A O 1
ATOM 2383 N N . ALA A 1 312 ? -15.947 6.702 29.455 1.00 91.81 312 ALA A N 1
ATOM 2384 C CA . ALA A 1 312 ? -16.781 7.202 30.542 1.00 91.81 312 ALA A CA 1
ATOM 2385 C C . ALA A 1 312 ? -18.157 7.678 30.053 1.00 91.81 312 ALA A C 1
ATOM 2387 O O . ALA A 1 312 ? -19.176 7.261 30.599 1.00 91.81 312 ALA A O 1
ATOM 2388 N N . GLN A 1 313 ? -18.197 8.476 28.980 1.00 93.56 313 GLN A N 1
ATOM 2389 C CA . GLN A 1 313 ? -19.456 8.924 28.373 1.00 93.56 313 GLN A CA 1
ATOM 2390 C C . GLN A 1 313 ? -20.307 7.745 27.894 1.00 93.56 313 GLN A C 1
ATOM 2392 O O . GLN A 1 313 ? -21.511 7.683 28.140 1.00 93.56 313 GLN A O 1
ATOM 2397 N N . LEU A 1 314 ? -19.681 6.779 27.222 1.00 94.19 314 LEU A N 1
ATOM 2398 C CA . LEU A 1 314 ? -20.382 5.600 26.738 1.00 94.19 314 LEU A CA 1
ATOM 2399 C C . LEU A 1 314 ? -20.886 4.718 27.891 1.00 94.19 314 LEU A C 1
ATOM 2401 O O . LEU A 1 314 ? -22.020 4.246 27.843 1.00 94.19 314 LEU A O 1
ATOM 2405 N N . ALA A 1 315 ? -20.089 4.530 28.944 1.00 95.12 315 ALA A N 1
ATOM 2406 C CA . ALA A 1 315 ? -20.490 3.802 30.144 1.00 95.12 315 ALA A CA 1
ATOM 2407 C C . ALA A 1 315 ? -21.674 4.471 30.864 1.00 95.12 315 ALA A C 1
ATOM 2409 O O . ALA A 1 315 ? -22.574 3.777 31.336 1.00 95.12 315 ALA A O 1
ATOM 2410 N N . GLU A 1 316 ? -21.735 5.804 30.900 1.00 92.19 316 GLU A N 1
ATOM 2411 C CA . GLU A 1 316 ? -22.875 6.542 31.456 1.00 92.19 316 GLU A CA 1
ATOM 2412 C C . GLU A 1 316 ? -24.172 6.228 30.691 1.00 92.19 316 GLU A C 1
ATOM 2414 O O . GLU A 1 316 ? -25.203 5.923 31.293 1.00 92.19 316 GLU A O 1
ATOM 2419 N N . VAL A 1 317 ? -24.125 6.228 29.356 1.00 92.81 317 VAL A N 1
ATOM 2420 C CA . VAL A 1 317 ? -25.297 5.902 28.527 1.00 92.81 317 VAL A CA 1
ATOM 2421 C C . VAL A 1 317 ? -25.680 4.426 28.653 1.00 92.81 317 VAL A C 1
ATOM 2423 O O . VAL A 1 317 ? -26.862 4.112 28.796 1.00 92.81 317 VAL A O 1
ATOM 2426 N N . LEU A 1 318 ? -24.699 3.519 28.638 1.00 94.81 318 LEU A N 1
ATOM 2427 C CA . LEU A 1 318 ? -24.929 2.080 28.790 1.00 94.81 318 LEU A CA 1
ATOM 2428 C C . LEU A 1 318 ? -25.494 1.730 30.178 1.00 94.81 318 LEU A C 1
ATOM 2430 O O . LEU A 1 318 ? -26.370 0.873 30.279 1.00 94.81 318 LEU A O 1
ATOM 2434 N N . SER A 1 319 ? -25.060 2.412 31.242 1.00 94.44 319 SER A N 1
ATOM 2435 C CA . SER A 1 319 ? -25.529 2.139 32.609 1.00 94.44 319 SER A CA 1
ATOM 2436 C C . SER A 1 319 ? -26.978 2.532 32.845 1.00 94.44 319 SER A C 1
ATOM 2438 O O . SER A 1 319 ? -27.737 1.752 33.420 1.00 94.44 319 SER A O 1
ATOM 2440 N N . ARG A 1 320 ? -27.426 3.652 32.265 1.00 93.38 320 ARG A N 1
ATOM 2441 C CA . ARG A 1 320 ? -28.854 4.021 32.211 1.00 93.38 320 ARG A CA 1
ATOM 2442 C C . ARG A 1 320 ? -29.718 2.996 31.476 1.00 93.38 320 ARG A C 1
ATOM 2444 O O . ARG A 1 320 ? -30.940 3.044 31.572 1.00 93.38 320 ARG A O 1
ATOM 2451 N N . ARG A 1 321 ? -29.088 2.087 30.731 1.00 92.88 321 ARG A N 1
ATOM 2452 C CA . ARG A 1 321 ? -29.732 1.024 29.960 1.00 92.88 321 ARG A CA 1
ATOM 2453 C C . ARG A 1 321 ? -29.404 -0.380 30.470 1.00 92.88 321 ARG A C 1
ATOM 2455 O O . ARG A 1 321 ? -29.682 -1.349 29.776 1.00 92.88 321 ARG A O 1
ATOM 2462 N N . GLY A 1 322 ? -28.875 -0.492 31.690 1.00 93.81 322 GLY A N 1
ATOM 2463 C CA . GLY A 1 322 ? -28.726 -1.762 32.405 1.00 93.81 322 GLY A CA 1
ATOM 2464 C C . GLY A 1 322 ? -27.314 -2.349 32.434 1.00 93.81 322 GLY A C 1
ATOM 2465 O O . GLY A 1 322 ? -27.130 -3.421 33.005 1.00 93.81 322 GLY A O 1
ATOM 2466 N N . TYR A 1 323 ? -26.304 -1.678 31.871 1.00 95.81 323 TYR A N 1
ATOM 2467 C CA . TYR A 1 323 ? -24.919 -2.152 31.939 1.00 95.81 323 TYR A CA 1
ATOM 2468 C C . TYR A 1 323 ? -24.168 -1.640 33.177 1.00 95.81 323 TYR A C 1
ATOM 2470 O O . TYR A 1 323 ? -23.969 -0.439 33.329 1.00 95.81 323 TYR A O 1
ATOM 2478 N N . ALA A 1 324 ? -23.663 -2.531 34.030 1.00 91.94 324 ALA A N 1
ATOM 2479 C CA . ALA A 1 324 ? -23.008 -2.134 35.286 1.00 91.94 324 ALA A CA 1
ATOM 2480 C C . ALA A 1 324 ? -21.522 -2.525 35.404 1.00 91.94 324 ALA A C 1
ATOM 2482 O O . ALA A 1 324 ? -20.898 -2.228 36.416 1.00 91.94 324 ALA A O 1
ATOM 2483 N N . ALA A 1 325 ? -20.938 -3.196 34.404 1.00 93.06 325 ALA A N 1
ATOM 2484 C CA . ALA A 1 325 ? -19.602 -3.799 34.523 1.00 93.06 325 ALA A CA 1
ATOM 2485 C C . ALA A 1 325 ? -18.440 -2.928 33.999 1.00 93.06 325 ALA A C 1
ATOM 2487 O O . ALA A 1 325 ? -17.299 -3.394 33.956 1.00 93.06 325 ALA A O 1
ATOM 2488 N N . ALA A 1 326 ? -18.707 -1.678 33.601 1.00 94.12 326 ALA A N 1
ATOM 2489 C CA . ALA A 1 326 ? -17.663 -0.751 33.168 1.00 94.12 326 ALA A CA 1
ATOM 2490 C C . ALA A 1 326 ? -16.684 -0.455 34.316 1.00 94.12 326 ALA A C 1
ATOM 2492 O O . ALA A 1 326 ? -17.092 -0.303 35.466 1.00 94.12 326 ALA A O 1
ATOM 2493 N N . ARG A 1 327 ? -15.390 -0.350 34.006 1.00 94.94 327 ARG A N 1
ATOM 2494 C CA . ARG A 1 327 ? -14.339 -0.103 35.005 1.00 94.94 327 ARG A CA 1
ATOM 2495 C C . ARG A 1 327 ? -13.220 0.774 34.466 1.00 94.94 327 ARG A C 1
ATOM 2497 O O . ARG A 1 327 ? -12.976 0.816 33.265 1.00 94.94 327 ARG A O 1
ATOM 2504 N N . GLY A 1 328 ? -12.505 1.446 35.363 1.00 94.81 328 GLY A N 1
ATOM 2505 C CA . GLY A 1 328 ? -11.309 2.200 35.006 1.00 94.81 328 GLY A CA 1
ATOM 2506 C C . GLY A 1 328 ? -10.175 1.303 34.513 1.00 94.81 328 GLY A C 1
ATOM 2507 O O . GLY A 1 328 ? -9.954 0.215 35.043 1.00 94.81 328 GLY A O 1
ATOM 2508 N N . CYS A 1 329 ? -9.426 1.780 33.519 1.00 94.31 329 CYS A N 1
ATOM 2509 C CA . CYS A 1 329 ? -8.269 1.067 32.973 1.00 94.31 329 CYS A CA 1
ATOM 2510 C C . CYS A 1 329 ? -6.946 1.374 33.706 1.00 94.31 329 CYS A C 1
ATOM 2512 O O . CYS A 1 329 ? -5.906 0.830 33.342 1.00 94.31 329 CYS A O 1
ATOM 2514 N N . GLY A 1 330 ? -6.961 2.262 34.708 1.00 92.50 330 GLY A N 1
ATOM 2515 C CA . GLY A 1 330 ? -5.787 2.655 35.491 1.00 92.50 330 GLY A CA 1
ATOM 2516 C C . GLY A 1 330 ? -5.955 4.003 36.209 1.00 92.50 330 GLY A C 1
ATOM 2517 O O . GLY A 1 330 ? -7.016 4.626 36.103 1.00 92.50 330 GLY A O 1
ATOM 2518 N N . PRO A 1 331 ? -4.917 4.469 36.932 1.00 87.75 331 PRO A N 1
ATOM 2519 C CA . PRO A 1 331 ? -4.924 5.763 37.615 1.00 87.75 331 PRO A CA 1
ATOM 2520 C C . PRO A 1 331 ? -5.188 6.925 36.647 1.00 87.75 331 PRO A C 1
ATOM 2522 O O . PRO A 1 331 ? -4.610 6.977 35.563 1.00 87.75 331 PRO A O 1
ATOM 2525 N N . GLY A 1 332 ? -6.063 7.856 37.034 1.00 86.31 332 GLY A N 1
ATOM 2526 C CA . GLY A 1 332 ? -6.459 8.999 36.197 1.00 86.31 332 GLY A CA 1
ATOM 2527 C C . GLY A 1 332 ? -7.538 8.688 35.151 1.00 86.31 332 GLY A C 1
ATOM 2528 O O . GLY A 1 332 ? -7.973 9.590 34.438 1.00 86.31 332 GLY A O 1
ATOM 2529 N N . CYS A 1 333 ? -8.006 7.439 35.061 1.00 93.88 333 CYS A N 1
ATOM 2530 C CA . CYS A 1 333 ? -9.196 7.109 34.284 1.00 93.88 333 CYS A CA 1
ATOM 2531 C C . CYS A 1 333 ? -10.454 7.640 35.005 1.00 93.88 333 CYS A C 1
ATOM 2533 O O . CYS A 1 333 ? -10.616 7.343 36.188 1.00 93.88 333 CYS A O 1
ATOM 2535 N N . PRO A 1 334 ? -11.388 8.338 34.327 1.00 91.81 334 PRO A N 1
ATOM 2536 C CA . PRO A 1 334 ? -12.625 8.823 34.952 1.00 91.81 334 PRO A CA 1
ATOM 2537 C C . PRO A 1 334 ? -13.557 7.707 35.449 1.00 91.81 334 PRO A C 1
ATOM 2539 O O . PRO A 1 334 ? -14.455 7.965 36.240 1.00 91.81 334 PRO A O 1
ATOM 2542 N N . LEU A 1 335 ? -13.357 6.473 34.971 1.00 88.75 335 LEU A N 1
ATOM 2543 C CA . LEU A 1 335 ? -14.079 5.278 35.420 1.00 88.75 335 LEU A CA 1
ATOM 2544 C C . LEU A 1 335 ? -13.366 4.527 36.555 1.00 88.75 335 LEU A C 1
ATOM 2546 O O . LEU A 1 335 ? -13.854 3.486 36.993 1.00 88.75 335 LEU A O 1
ATOM 2550 N N . ALA A 1 336 ? -12.188 4.977 36.995 1.00 85.56 336 ALA A N 1
ATOM 2551 C CA . ALA A 1 336 ? -11.536 4.369 38.144 1.00 85.56 336 ALA A CA 1
ATOM 2552 C C . ALA A 1 336 ? -12.326 4.731 39.405 1.00 85.56 336 ALA A C 1
ATOM 2554 O O . ALA A 1 336 ? -12.511 5.907 39.707 1.00 85.56 336 ALA A O 1
ATOM 2555 N N . SER A 1 337 ? -12.793 3.718 40.131 1.00 65.81 337 SER A N 1
ATOM 2556 C CA . SER A 1 337 ? -13.307 3.911 41.482 1.00 65.81 337 SER A CA 1
ATOM 2557 C C . SER A 1 337 ? -12.198 4.526 42.338 1.00 65.81 337 SER A C 1
ATOM 2559 O O . SER A 1 337 ? -11.076 4.010 42.331 1.00 65.81 337 SER A O 1
ATOM 2561 N N . HIS A 1 338 ? -12.501 5.634 43.019 1.00 49.00 338 HIS A N 1
ATOM 2562 C CA . HIS A 1 338 ? -11.657 6.151 44.096 1.00 49.00 338 HIS A CA 1
ATOM 2563 C C . HIS A 1 338 ? -11.579 5.150 45.249 1.00 49.00 338 HIS A C 1
ATOM 2565 O O . HIS A 1 338 ? -12.601 4.475 45.514 1.00 49.00 338 HIS A O 1
#

Mean predicted aligned error: 10.52 Å